Protein AF-A0A1B6KKN8-F1 (afdb_monomer)

Structure (mmCIF, N/CA/C/O backbone):
data_AF-A0A1B6KKN8-F1
#
_entry.id   AF-A0A1B6KKN8-F1
#
loop_
_atom_site.group_PDB
_atom_site.id
_atom_site.type_symbol
_atom_site.label_atom_id
_atom_site.label_alt_id
_atom_site.label_comp_id
_atom_site.label_asym_id
_atom_site.label_entity_id
_atom_site.label_seq_id
_atom_site.pdbx_PDB_ins_code
_atom_site.Cartn_x
_atom_site.Cartn_y
_atom_site.Cartn_z
_atom_site.occupancy
_atom_site.B_iso_or_equiv
_atom_site.auth_seq_id
_atom_site.auth_comp_id
_atom_site.auth_asym_id
_atom_site.auth_atom_id
_atom_site.pdbx_PDB_model_num
ATOM 1 N N . GLN A 1 1 ? 3.436 23.379 -8.479 1.00 41.22 1 GLN A N 1
ATOM 2 C CA . GLN A 1 1 ? 4.902 23.392 -8.719 1.00 41.22 1 GLN A CA 1
ATOM 3 C C . GLN A 1 1 ? 5.748 23.456 -7.435 1.00 41.22 1 GLN A C 1
ATOM 5 O O . GLN A 1 1 ? 6.124 22.382 -6.988 1.00 41.22 1 GLN A O 1
ATOM 10 N N . ASP A 1 2 ? 6.003 24.593 -6.765 1.00 41.41 2 ASP A N 1
ATOM 11 C CA . ASP A 1 2 ? 6.961 24.628 -5.620 1.00 41.41 2 ASP A CA 1
ATOM 12 C C . ASP A 1 2 ? 6.581 23.750 -4.411 1.00 41.41 2 ASP A C 1
ATOM 14 O O . ASP A 1 2 ? 7.446 23.183 -3.750 1.00 41.41 2 ASP A O 1
ATOM 18 N N . ARG A 1 3 ? 5.284 23.566 -4.127 1.00 47.56 3 ARG A N 1
ATOM 19 C CA . ARG A 1 3 ? 4.814 22.688 -3.034 1.00 47.56 3 ARG A CA 1
ATOM 20 C C . ARG A 1 3 ? 5.063 21.205 -3.303 1.00 47.56 3 ARG A C 1
ATOM 22 O O . ARG A 1 3 ? 5.379 20.480 -2.369 1.00 47.56 3 ARG A O 1
ATOM 29 N N . VAL A 1 4 ? 4.927 20.769 -4.555 1.00 46.81 4 VAL A N 1
ATOM 30 C CA . VAL A 1 4 ? 5.141 19.374 -4.967 1.00 46.81 4 VAL A CA 1
ATOM 31 C C . VAL A 1 4 ? 6.619 19.087 -5.110 1.00 46.81 4 VAL A C 1
ATOM 33 O O . VAL A 1 4 ? 7.066 18.066 -4.619 1.00 46.81 4 VAL A O 1
ATOM 36 N N . VAL A 1 5 ? 7.400 20.015 -5.666 1.00 49.50 5 VAL A N 1
ATOM 37 C CA . VAL A 1 5 ? 8.864 19.907 -5.685 1.00 49.50 5 VAL A CA 1
ATOM 38 C C . VAL A 1 5 ? 9.414 19.872 -4.259 1.00 49.50 5 VAL A C 1
ATOM 40 O O . VAL A 1 5 ? 10.280 19.057 -3.972 1.00 49.50 5 VAL A O 1
ATOM 43 N N . ASN A 1 6 ? 8.868 20.665 -3.331 1.00 52.09 6 ASN A N 1
ATOM 44 C CA . ASN A 1 6 ? 9.248 20.587 -1.920 1.00 52.09 6 ASN A CA 1
ATOM 45 C C . ASN A 1 6 ? 8.758 19.303 -1.243 1.00 52.09 6 ASN A C 1
ATOM 47 O O . ASN A 1 6 ? 9.504 18.743 -0.447 1.00 52.09 6 ASN A O 1
ATOM 51 N N . TRP A 1 7 ? 7.554 18.806 -1.544 1.00 62.09 7 TRP A N 1
ATOM 52 C CA . TRP A 1 7 ? 7.053 17.536 -1.004 1.00 62.09 7 TRP A CA 1
ATOM 53 C C . TRP A 1 7 ? 7.868 16.352 -1.529 1.00 62.09 7 TRP A C 1
ATOM 55 O O . TRP A 1 7 ? 8.440 15.619 -0.731 1.00 62.09 7 TRP A O 1
ATOM 65 N N . LEU A 1 8 ? 8.030 16.241 -2.849 1.00 53.41 8 LEU A N 1
ATOM 66 C CA . LEU A 1 8 ? 8.891 15.271 -3.518 1.00 53.41 8 LEU A CA 1
ATOM 67 C C . LEU A 1 8 ? 10.316 15.370 -2.973 1.00 53.41 8 LEU A C 1
ATOM 69 O O . LEU A 1 8 ? 10.789 14.405 -2.410 1.00 53.41 8 LEU A O 1
ATOM 73 N N . ASN A 1 9 ? 10.979 16.526 -2.973 1.00 52.84 9 ASN A N 1
ATOM 74 C CA . ASN A 1 9 ? 12.357 16.616 -2.467 1.00 52.84 9 ASN A CA 1
ATOM 75 C C . ASN A 1 9 ? 12.498 16.342 -0.958 1.00 52.84 9 ASN A C 1
ATOM 77 O O . ASN A 1 9 ? 13.560 15.900 -0.529 1.00 52.84 9 ASN A O 1
ATOM 81 N N . SER A 1 10 ? 11.461 16.572 -0.144 1.00 53.53 10 SER A N 1
ATOM 82 C CA . SER A 1 10 ? 11.498 16.242 1.292 1.00 53.53 10 SER A CA 1
ATOM 83 C C . SER A 1 10 ? 11.090 14.799 1.611 1.00 53.53 10 SER A C 1
ATOM 85 O O . SER A 1 10 ? 11.416 14.313 2.692 1.00 53.53 10 SER A O 1
ATOM 87 N N . HIS A 1 11 ? 10.400 14.104 0.699 1.00 49.62 11 HIS A N 1
ATOM 88 C CA . HIS A 1 11 ? 9.815 12.778 0.951 1.00 49.62 11 HIS A CA 1
ATOM 89 C C . HIS A 1 11 ? 10.371 11.678 0.028 1.00 49.62 11 HIS A C 1
ATOM 91 O O . HIS A 1 11 ? 10.413 10.514 0.416 1.00 49.62 11 HIS A O 1
ATOM 97 N N . ILE A 1 12 ? 10.826 12.043 -1.165 1.00 56.59 12 ILE A N 1
ATOM 98 C CA . ILE A 1 12 ? 11.245 11.197 -2.283 1.00 56.59 12 ILE A CA 1
ATOM 99 C C . ILE A 1 12 ? 12.425 11.915 -2.966 1.00 56.59 12 ILE A C 1
ATOM 101 O O . ILE A 1 12 ? 12.232 12.676 -3.907 1.00 56.59 12 ILE A O 1
ATOM 105 N N . ASN A 1 13 ? 13.651 11.762 -2.454 1.00 55.69 13 ASN A N 1
ATOM 106 C CA . ASN A 1 13 ? 14.824 12.553 -2.870 1.00 55.69 13 ASN A CA 1
ATOM 107 C C . ASN A 1 13 ? 15.265 12.256 -4.330 1.00 55.69 13 ASN A C 1
ATOM 109 O O . ASN A 1 13 ? 16.251 11.570 -4.596 1.00 55.69 13 ASN A O 1
ATOM 113 N N . LEU A 1 14 ? 14.482 12.750 -5.288 1.00 50.53 14 LEU A N 1
ATOM 114 C CA . LEU A 1 14 ? 14.474 12.396 -6.706 1.00 50.53 14 LEU A CA 1
ATOM 115 C C . LEU A 1 14 ? 15.739 12.834 -7.433 1.00 50.53 14 LEU A C 1
ATOM 117 O O . LEU A 1 14 ? 16.273 12.097 -8.260 1.00 50.53 14 LEU A O 1
ATOM 121 N N . SER A 1 15 ? 16.238 14.022 -7.094 1.00 51.78 15 SER A N 1
ATOM 122 C CA . SER A 1 15 ? 17.453 14.580 -7.685 1.00 51.78 15 SER A CA 1
ATOM 123 C C . SER A 1 15 ? 18.671 13.698 -7.404 1.00 51.78 15 SER A C 1
ATOM 125 O O . SER A 1 15 ? 19.473 13.452 -8.301 1.00 51.78 15 SER A O 1
ATOM 127 N N . GLU A 1 16 ? 18.783 13.146 -6.197 1.00 55.28 16 GLU A N 1
ATOM 128 C CA . GLU A 1 16 ? 19.882 12.263 -5.810 1.00 55.28 16 GLU A CA 1
ATOM 129 C C . GLU A 1 16 ? 19.779 10.886 -6.488 1.00 55.28 16 GLU A C 1
ATOM 131 O O . GLU A 1 16 ? 20.797 10.310 -6.871 1.00 55.28 16 GLU A O 1
ATOM 136 N N . ILE A 1 17 ? 18.555 10.384 -6.690 1.00 53.56 17 ILE A N 1
ATOM 137 C CA . ILE A 1 17 ? 18.276 9.086 -7.323 1.00 53.56 17 ILE A CA 1
ATOM 138 C C . ILE A 1 17 ? 18.523 9.146 -8.828 1.00 53.56 17 ILE A C 1
ATOM 140 O O . ILE A 1 17 ? 19.283 8.330 -9.335 1.00 53.56 17 ILE A O 1
ATOM 144 N N . PHE A 1 18 ? 17.988 10.142 -9.539 1.00 52.41 18 PHE A N 1
ATOM 145 C CA . PHE A 1 18 ? 18.314 10.336 -10.955 1.00 52.41 18 PHE A CA 1
ATOM 146 C C . PHE A 1 18 ? 19.812 10.545 -11.146 1.00 52.41 18 PHE A C 1
ATOM 148 O O . PHE A 1 18 ? 20.415 9.947 -12.029 1.00 52.41 18 PHE A O 1
ATOM 155 N N . THR A 1 19 ? 20.449 11.314 -10.263 1.00 54.41 19 THR A N 1
ATOM 156 C CA . THR A 1 19 ? 21.901 11.486 -10.304 1.00 54.41 19 THR A CA 1
ATOM 157 C C . THR A 1 19 ? 22.638 10.160 -10.088 1.00 54.41 19 THR A C 1
ATOM 159 O O . THR A 1 19 ? 23.659 9.952 -10.727 1.00 54.41 19 THR A O 1
ATOM 162 N N . LYS A 1 20 ? 22.143 9.236 -9.255 1.00 53.06 20 LYS A N 1
ATOM 163 C CA . LYS A 1 20 ? 22.727 7.893 -9.064 1.00 53.06 20 LYS A CA 1
ATOM 164 C C . LYS A 1 20 ? 22.430 6.932 -10.221 1.00 53.06 20 LYS A C 1
ATOM 166 O O . LYS A 1 20 ? 23.333 6.207 -10.618 1.00 53.06 20 LYS A O 1
ATOM 171 N N . ILE A 1 21 ? 21.234 6.975 -10.806 1.00 51.50 21 ILE A N 1
ATOM 172 C CA . ILE A 1 21 ? 20.852 6.198 -11.997 1.00 51.50 21 ILE A CA 1
ATOM 173 C C . ILE A 1 21 ? 21.696 6.630 -13.206 1.00 51.50 21 ILE A C 1
ATOM 175 O O . ILE A 1 21 ? 22.233 5.784 -13.912 1.00 51.50 21 ILE A O 1
ATOM 179 N N . PHE A 1 22 ? 21.885 7.939 -13.403 1.00 49.06 22 PHE A N 1
ATOM 180 C CA . PHE A 1 22 ? 22.659 8.479 -14.524 1.00 49.06 22 PHE A CA 1
ATOM 181 C C . PHE A 1 22 ? 24.180 8.510 -14.277 1.00 49.06 22 PHE A C 1
ATOM 183 O O . PHE A 1 22 ? 24.936 8.394 -15.236 1.00 49.06 22 PHE A O 1
ATOM 190 N N . LYS A 1 23 ? 24.668 8.635 -13.028 1.00 47.81 23 LYS A N 1
ATOM 191 C CA . LYS A 1 23 ? 26.118 8.569 -12.707 1.00 47.81 23 LYS A CA 1
ATOM 192 C C . LYS A 1 23 ? 26.626 7.166 -12.374 1.00 47.81 23 LYS A C 1
ATOM 194 O O . LYS A 1 23 ? 27.837 6.960 -12.362 1.00 47.81 23 LYS A O 1
ATOM 199 N N . GLY A 1 24 ? 25.741 6.200 -12.133 1.00 42.28 24 GLY A N 1
ATOM 200 C CA . GLY A 1 24 ? 26.093 4.792 -11.917 1.00 42.28 24 GLY A CA 1
ATOM 201 C C . GLY A 1 24 ? 26.772 4.122 -13.119 1.00 42.28 24 GLY A C 1
ATOM 202 O O . GLY A 1 24 ? 27.255 3.004 -12.986 1.00 42.28 24 GLY A O 1
ATOM 203 N N . GLY A 1 25 ? 26.860 4.808 -14.264 1.00 39.62 25 GLY A N 1
ATOM 204 C CA . GLY A 1 25 ? 27.628 4.373 -15.431 1.00 39.62 25 GLY A CA 1
ATOM 205 C C . GLY A 1 25 ? 29.146 4.602 -15.361 1.00 39.62 25 GLY A C 1
ATOM 206 O O . GLY A 1 25 ? 29.849 4.040 -16.194 1.00 39.62 25 GLY A O 1
ATOM 207 N N . ASP A 1 26 ? 29.675 5.371 -14.393 1.00 39.44 26 ASP A N 1
ATOM 208 C CA . ASP A 1 26 ? 31.070 5.867 -14.455 1.00 39.44 26 ASP A CA 1
ATOM 209 C C . ASP A 1 26 ? 32.011 5.457 -13.305 1.00 39.44 26 ASP A C 1
ATOM 211 O O . ASP A 1 26 ? 33.147 5.930 -13.231 1.00 39.44 26 ASP A O 1
ATOM 215 N N . THR A 1 27 ? 31.633 4.520 -12.434 1.00 37.62 27 THR A N 1
ATOM 216 C CA . THR A 1 27 ? 32.604 3.893 -11.515 1.00 37.62 27 THR A CA 1
ATOM 217 C C . THR A 1 27 ? 33.038 2.528 -12.026 1.00 37.62 27 THR A C 1
ATOM 219 O O . THR A 1 27 ? 32.521 1.492 -11.622 1.00 37.62 27 THR A O 1
ATOM 222 N N . LYS A 1 28 ? 34.059 2.537 -12.892 1.00 47.84 28 LYS A N 1
ATOM 223 C CA . LYS A 1 28 ? 34.936 1.381 -13.107 1.00 47.84 28 LYS A CA 1
ATOM 224 C C . LYS A 1 28 ? 35.613 1.013 -11.785 1.00 47.84 28 LYS A C 1
ATOM 226 O O . LYS A 1 28 ? 36.613 1.620 -11.408 1.00 47.84 28 LYS A O 1
ATOM 231 N N . THR A 1 29 ? 35.130 -0.034 -11.135 1.00 34.03 29 THR A N 1
ATOM 232 C CA . THR A 1 29 ? 35.955 -0.875 -10.266 1.00 34.03 29 THR A CA 1
ATOM 233 C C . THR A 1 29 ? 35.950 -2.278 -10.841 1.00 34.03 29 THR A C 1
ATOM 235 O O . THR A 1 29 ? 34.931 -2.957 -10.829 1.00 34.03 29 THR A O 1
ATOM 238 N N . ASN A 1 30 ? 37.104 -2.666 -11.388 1.00 38.28 30 ASN A N 1
ATOM 239 C CA . ASN A 1 30 ? 37.412 -4.022 -11.817 1.00 38.28 30 ASN A CA 1
ATOM 240 C C . ASN A 1 30 ? 37.081 -5.009 -10.692 1.00 38.28 30 ASN A C 1
ATOM 242 O O . ASN A 1 30 ? 37.708 -4.988 -9.634 1.00 38.28 30 ASN A O 1
ATOM 246 N N . GLY A 1 31 ? 36.114 -5.869 -10.960 1.00 30.61 31 GLY A N 1
ATOM 247 C CA . GLY A 1 31 ? 35.699 -6.968 -10.113 1.00 30.61 31 GLY A CA 1
ATOM 248 C C . GLY A 1 31 ? 34.617 -7.698 -10.877 1.00 30.61 31 GLY A C 1
ATOM 249 O O . GLY A 1 31 ? 33.507 -7.196 -10.983 1.00 30.61 31 GLY A O 1
ATOM 250 N N . ASP A 1 32 ? 35.010 -8.808 -11.485 1.00 37.22 32 ASP A N 1
ATOM 251 C CA . ASP A 1 32 ? 34.189 -9.740 -12.247 1.00 37.22 32 ASP A CA 1
ATOM 252 C C . ASP A 1 32 ? 32.908 -10.075 -11.458 1.00 37.22 32 ASP A C 1
ATOM 254 O O . ASP A 1 32 ? 32.915 -10.884 -10.532 1.00 37.22 32 ASP A O 1
ATOM 258 N N . GLN A 1 33 ? 31.826 -9.360 -11.752 1.00 36.75 33 GLN A N 1
ATOM 259 C CA . GLN A 1 33 ? 30.476 -9.712 -11.348 1.00 36.75 33 GLN A CA 1
ATOM 260 C C . GLN A 1 33 ? 29.726 -9.877 -12.653 1.00 36.75 33 GLN A C 1
ATOM 262 O O . GLN A 1 33 ? 29.312 -8.905 -13.284 1.00 36.75 33 GLN A O 1
ATOM 267 N N . THR A 1 34 ? 29.632 -11.128 -13.086 1.00 36.16 34 THR A N 1
ATOM 268 C CA . THR A 1 34 ? 28.605 -11.582 -14.011 1.00 36.16 34 THR A CA 1
ATOM 269 C C . THR A 1 34 ? 27.275 -11.079 -13.470 1.00 36.16 34 THR A C 1
ATOM 271 O O . THR A 1 34 ? 26.741 -11.638 -12.514 1.00 36.16 34 THR A O 1
ATOM 274 N N . ALA A 1 35 ? 26.801 -9.957 -14.012 1.00 43.50 35 ALA A N 1
ATOM 275 C CA . ALA A 1 35 ? 25.445 -9.508 -13.800 1.00 43.50 35 ALA A CA 1
ATOM 276 C C . ALA A 1 35 ? 24.565 -10.660 -14.271 1.00 43.50 35 ALA A C 1
ATOM 278 O O . ALA A 1 35 ? 24.587 -10.990 -15.459 1.00 43.50 35 ALA A O 1
ATOM 279 N N . ASP A 1 36 ? 23.880 -11.306 -13.328 1.00 40.69 36 ASP A N 1
ATOM 280 C CA . ASP A 1 36 ? 22.820 -12.263 -13.612 1.00 40.69 36 ASP A CA 1
ATOM 281 C C . ASP A 1 36 ? 21.798 -11.515 -14.460 1.00 40.69 36 ASP A C 1
ATOM 283 O O . ASP A 1 36 ? 20.968 -10.739 -13.983 1.00 40.69 36 ASP A O 1
ATOM 287 N N . THR A 1 37 ? 21.975 -11.634 -15.768 1.00 46.12 37 THR A N 1
ATOM 288 C CA . THR A 1 37 ? 21.099 -11.019 -16.739 1.00 46.12 37 THR A CA 1
ATOM 289 C C . THR A 1 37 ? 19.910 -11.952 -16.718 1.00 46.12 37 THR A C 1
ATOM 291 O O . THR A 1 37 ? 20.038 -13.089 -17.168 1.00 46.12 37 THR A O 1
ATOM 294 N N . LYS A 1 38 ? 18.798 -11.536 -16.094 1.00 52.69 38 LYS A N 1
ATOM 295 C CA . LYS A 1 38 ? 17.545 -12.290 -16.187 1.00 52.69 38 LYS A CA 1
ATOM 296 C C . LYS A 1 38 ? 17.348 -12.580 -17.681 1.00 52.69 38 LYS A C 1
ATOM 298 O O . LYS A 1 38 ? 17.306 -11.642 -18.478 1.00 52.69 38 LYS A O 1
ATOM 303 N N . ASP A 1 39 ? 17.330 -13.861 -18.051 1.00 51.91 39 ASP A N 1
ATOM 304 C CA . ASP A 1 39 ? 17.219 -14.333 -19.437 1.00 51.91 39 ASP A CA 1
ATOM 305 C C . ASP A 1 39 ? 15.763 -14.117 -19.887 1.00 51.91 39 ASP A C 1
ATOM 307 O O . ASP A 1 39 ? 14.929 -15.018 -19.919 1.00 51.91 39 ASP A O 1
ATOM 311 N N . VAL A 1 40 ? 15.415 -12.843 -20.051 1.00 63.03 40 VAL A N 1
ATOM 312 C CA . VAL A 1 40 ? 14.067 -12.332 -20.281 1.00 63.03 40 VAL A CA 1
ATOM 313 C C . VAL A 1 40 ? 13.941 -12.012 -21.760 1.00 63.03 40 VAL A C 1
ATOM 315 O O . VAL A 1 40 ? 14.771 -11.293 -22.322 1.00 63.03 40 VAL A O 1
ATOM 318 N N . GLU A 1 41 ? 12.882 -12.517 -22.392 1.00 70.25 41 GLU A N 1
ATOM 319 C CA . GLU A 1 41 ? 12.530 -12.157 -23.764 1.00 70.25 41 GLU A CA 1
ATOM 320 C C . GLU A 1 41 ? 12.299 -10.640 -23.850 1.00 70.25 41 GLU A C 1
ATOM 322 O O . GLU A 1 41 ? 11.319 -10.114 -23.319 1.00 70.25 41 GLU A O 1
ATOM 327 N N . HIS A 1 42 ? 13.235 -9.927 -24.486 1.00 82.50 42 HIS A N 1
ATOM 328 C CA . HIS A 1 42 ? 13.183 -8.473 -24.592 1.00 82.50 42 HIS A CA 1
ATOM 329 C C . HIS A 1 42 ? 11.999 -8.034 -25.457 1.00 82.50 42 HIS A C 1
ATOM 331 O O . HIS A 1 42 ? 11.975 -8.272 -26.667 1.00 82.50 42 HIS A O 1
ATOM 337 N N . LYS A 1 43 ? 11.045 -7.324 -24.853 1.00 86.31 43 LYS A N 1
ATOM 338 C CA . LYS A 1 43 ? 9.882 -6.769 -25.551 1.00 86.31 43 LYS A CA 1
ATOM 339 C C . LYS A 1 43 ? 10.072 -5.272 -25.804 1.00 86.31 43 LYS A C 1
ATOM 341 O O . LYS A 1 43 ? 9.801 -4.445 -24.934 1.00 86.31 43 LYS A O 1
ATOM 346 N N . GLU A 1 44 ? 10.468 -4.905 -27.026 1.00 78.75 44 GLU A N 1
ATOM 347 C CA . GLU A 1 44 ? 10.658 -3.492 -27.415 1.00 78.75 44 GLU A CA 1
ATOM 348 C C . GLU A 1 44 ? 9.374 -2.655 -27.298 1.00 78.75 44 GLU A C 1
ATOM 350 O O . GLU A 1 44 ? 9.446 -1.448 -27.086 1.00 78.75 44 GLU A O 1
ATOM 355 N N . SER A 1 45 ? 8.200 -3.288 -27.411 1.00 85.81 45 SER A N 1
ATOM 356 C CA . SER A 1 45 ? 6.908 -2.604 -27.308 1.00 85.81 45 SER A CA 1
ATOM 357 C C . SER A 1 45 ? 6.488 -2.281 -25.870 1.00 85.81 45 SER A C 1
ATOM 359 O O . SER A 1 45 ? 5.514 -1.554 -25.692 1.00 85.81 45 SER A O 1
ATOM 361 N N . ALA A 1 46 ? 7.145 -2.863 -24.859 1.00 88.31 46 ALA A N 1
ATOM 362 C CA . ALA A 1 46 ? 6.918 -2.491 -23.466 1.00 88.31 46 ALA A CA 1
ATOM 363 C C . ALA A 1 46 ? 7.562 -1.127 -23.186 1.00 88.31 46 ALA A C 1
ATOM 365 O O . ALA A 1 46 ? 8.588 -0.780 -23.780 1.00 88.31 46 ALA A O 1
ATOM 366 N N . MET A 1 47 ? 6.954 -0.364 -22.279 1.00 91.56 47 MET A N 1
ATOM 367 C CA . MET A 1 47 ? 7.437 0.957 -21.883 1.00 91.56 47 MET A CA 1
ATOM 368 C C . MET A 1 47 ? 8.895 0.888 -21.416 1.00 91.56 47 MET A C 1
ATOM 370 O O . MET A 1 47 ? 9.304 -0.063 -20.750 1.00 91.56 47 MET A O 1
ATOM 374 N N . SER A 1 48 ? 9.700 1.887 -21.780 1.00 90.88 48 SER A N 1
ATOM 375 C CA . SER A 1 48 ? 11.082 1.930 -21.310 1.00 90.88 48 SER A CA 1
ATOM 376 C C . SER A 1 48 ? 11.122 2.264 -19.807 1.00 90.88 48 SER A C 1
ATOM 378 O O . SER A 1 48 ? 10.275 3.028 -19.331 1.00 90.88 48 SER A O 1
ATOM 380 N N . PRO A 1 49 ? 12.096 1.752 -19.030 1.00 90.62 49 PRO A N 1
ATOM 381 C CA . PRO A 1 49 ? 12.192 2.079 -17.605 1.00 90.62 49 PRO A CA 1
ATOM 382 C C . PRO A 1 49 ? 12.246 3.593 -17.295 1.00 90.62 49 PRO A C 1
ATOM 384 O O . PRO A 1 49 ? 11.597 4.018 -16.335 1.00 90.62 49 PRO A O 1
ATOM 387 N N . PRO A 1 50 ? 12.958 4.439 -18.074 1.00 90.19 50 PRO A N 1
ATOM 388 C CA . PRO A 1 50 ? 12.900 5.890 -17.899 1.00 90.19 50 PRO A CA 1
ATOM 389 C C . PRO A 1 50 ? 11.507 6.483 -18.134 1.00 90.19 50 PRO A C 1
ATOM 391 O O . PRO A 1 50 ? 11.064 7.293 -17.320 1.00 90.19 50 PRO A O 1
ATOM 394 N N . ASP A 1 51 ? 10.812 6.067 -19.198 1.00 92.06 51 ASP A N 1
ATOM 395 C CA . ASP A 1 51 ? 9.466 6.565 -19.508 1.00 92.06 51 ASP A CA 1
ATOM 396 C C . ASP A 1 51 ? 8.474 6.180 -18.406 1.00 92.06 51 ASP A C 1
ATOM 398 O O . ASP A 1 51 ? 7.676 7.011 -17.980 1.00 92.06 51 ASP A O 1
ATOM 402 N N . LEU A 1 52 ? 8.594 4.964 -17.861 1.00 93.69 52 LEU A N 1
ATOM 403 C CA . LEU A 1 52 ? 7.773 4.509 -16.740 1.00 93.69 52 LEU A CA 1
ATOM 404 C C . LEU A 1 52 ? 7.971 5.375 -15.491 1.00 93.69 52 LEU A C 1
ATOM 406 O O . LEU A 1 52 ? 7.002 5.731 -14.821 1.00 93.69 52 LEU A O 1
ATOM 410 N N . LEU A 1 53 ? 9.216 5.731 -15.162 1.00 91.50 53 LEU A N 1
ATOM 411 C CA . LEU A 1 53 ? 9.510 6.599 -14.018 1.00 91.50 53 LEU A CA 1
ATOM 412 C C . LEU A 1 53 ? 8.995 8.029 -14.224 1.00 91.50 53 LEU A C 1
ATOM 414 O O . LEU A 1 53 ? 8.569 8.660 -13.253 1.00 91.50 53 LEU A O 1
ATOM 418 N N . ILE A 1 54 ? 9.033 8.535 -15.459 1.00 90.88 54 ILE A N 1
ATOM 419 C CA . ILE A 1 54 ? 8.461 9.838 -15.818 1.00 90.88 54 ILE A CA 1
ATOM 420 C C . ILE A 1 54 ? 6.940 9.792 -15.662 1.00 90.88 54 ILE A C 1
ATOM 422 O O . ILE A 1 54 ? 6.384 10.619 -14.940 1.00 90.88 54 ILE A O 1
ATOM 426 N N . GLU A 1 55 ? 6.271 8.792 -16.242 1.00 92.88 55 GLU A N 1
ATOM 427 C CA . GLU A 1 55 ? 4.817 8.659 -16.132 1.00 92.88 55 GLU A CA 1
ATOM 428 C C . GLU A 1 55 ? 4.382 8.511 -14.668 1.00 92.88 55 GLU A C 1
ATOM 430 O O . GLU A 1 55 ? 3.460 9.188 -14.219 1.00 92.88 55 GLU A O 1
ATOM 435 N N . LEU A 1 56 ? 5.091 7.710 -13.871 1.00 91.38 56 LEU A N 1
ATOM 436 C CA . LEU A 1 56 ? 4.824 7.552 -12.440 1.00 91.38 56 LEU A CA 1
ATOM 437 C C . LEU A 1 56 ? 4.895 8.884 -11.677 1.00 91.38 56 LEU A C 1
ATOM 439 O O . LEU A 1 56 ? 4.057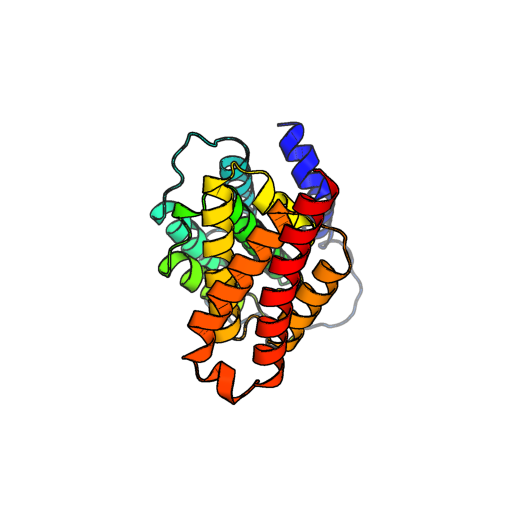 9.155 -10.814 1.00 91.38 56 LEU A O 1
ATOM 443 N N . GLN A 1 57 ? 5.861 9.745 -12.007 1.00 88.06 57 GLN A N 1
ATOM 444 C CA . GLN A 1 57 ? 5.955 11.086 -11.425 1.00 88.06 57 GLN A CA 1
ATOM 445 C C . GLN A 1 57 ? 4.789 11.973 -11.843 1.00 88.06 57 GLN A C 1
ATOM 447 O O . GLN A 1 57 ? 4.232 12.681 -11.002 1.00 88.06 57 GLN A O 1
ATOM 452 N N . GLU A 1 58 ? 4.387 11.923 -13.110 1.00 89.56 58 GLU A N 1
ATOM 453 C CA . GLU A 1 58 ? 3.231 12.671 -13.598 1.00 89.56 58 GLU A CA 1
ATOM 454 C C . GLU A 1 58 ? 1.946 12.222 -12.897 1.00 89.56 58 GLU A C 1
ATOM 456 O O . GLU A 1 58 ? 1.182 13.067 -12.429 1.00 89.56 58 GLU A O 1
ATOM 461 N N . LYS A 1 59 ? 1.736 10.910 -12.728 1.00 89.06 59 LYS A N 1
ATOM 462 C CA . LYS A 1 59 ? 0.583 10.355 -11.998 1.00 89.06 59 LYS A CA 1
ATOM 463 C C . LYS A 1 59 ? 0.589 10.762 -10.523 1.00 89.06 59 LYS A C 1
ATOM 465 O O . LYS A 1 59 ? -0.456 11.148 -9.999 1.00 89.06 59 LYS A O 1
ATOM 470 N N . LEU A 1 60 ? 1.748 10.736 -9.857 1.00 88.69 60 LEU A N 1
ATOM 471 C CA . LEU A 1 60 ? 1.905 11.238 -8.485 1.00 88.69 60 LEU A CA 1
ATOM 472 C C . LEU A 1 60 ? 1.525 12.722 -8.386 1.00 88.69 60 LEU A C 1
ATOM 474 O O . LEU A 1 60 ? 0.747 13.103 -7.509 1.00 88.69 60 LEU A O 1
ATOM 478 N N . CYS A 1 61 ? 2.021 13.554 -9.306 1.00 84.94 61 CYS A N 1
ATOM 479 C CA . CYS A 1 61 ? 1.675 14.975 -9.360 1.00 84.94 61 CYS A CA 1
ATOM 480 C C . CYS A 1 61 ? 0.174 15.177 -9.594 1.00 84.94 61 CYS A C 1
ATOM 482 O O . CYS A 1 61 ? -0.442 15.983 -8.901 1.00 84.94 61 CYS A O 1
ATOM 484 N N . GLN A 1 62 ? -0.432 14.412 -10.507 1.00 85.56 62 GLN A N 1
ATOM 485 C CA . GLN A 1 62 ? -1.867 14.478 -10.799 1.00 85.56 62 GLN A CA 1
ATOM 486 C C . GLN A 1 62 ? -2.718 14.173 -9.561 1.00 85.56 62 GLN A C 1
ATOM 488 O O . GLN A 1 62 ? -3.644 14.930 -9.277 1.00 85.56 62 GLN A O 1
ATOM 493 N N . CYS A 1 63 ? -2.371 13.140 -8.785 1.00 84.94 63 CYS A N 1
ATOM 494 C CA . CYS A 1 63 ? -3.089 12.795 -7.552 1.00 84.94 63 CYS A CA 1
ATOM 495 C C . CYS A 1 63 ? -3.019 13.908 -6.493 1.00 84.94 63 CYS A C 1
ATOM 497 O O . CYS A 1 63 ? -3.978 14.127 -5.753 1.00 84.94 63 CYS A O 1
ATOM 499 N N . ILE A 1 64 ? -1.875 14.594 -6.390 1.00 82.25 64 ILE A N 1
ATOM 500 C CA . ILE A 1 64 ? -1.622 15.597 -5.346 1.00 82.25 64 ILE A CA 1
ATOM 501 C C . ILE A 1 64 ? -2.179 16.977 -5.733 1.00 82.25 64 ILE A C 1
ATOM 503 O O . ILE A 1 64 ? -2.769 17.657 -4.888 1.00 82.25 64 ILE A O 1
ATOM 507 N N . GLU A 1 65 ? -1.966 17.419 -6.978 1.00 78.25 65 GLU A N 1
ATOM 508 C CA . GLU A 1 65 ? -2.316 18.772 -7.439 1.00 78.25 65 GLU A CA 1
ATOM 509 C C . GLU A 1 65 ? -3.771 18.884 -7.915 1.00 78.25 65 GLU A C 1
ATOM 511 O O . GLU A 1 65 ? -4.411 19.903 -7.656 1.00 78.25 65 GLU A O 1
ATOM 516 N N . ASN A 1 66 ? -4.321 17.852 -8.562 1.00 65.12 66 ASN A N 1
ATOM 517 C CA . ASN A 1 66 ? -5.588 17.951 -9.290 1.00 65.12 66 ASN A CA 1
ATOM 518 C C . ASN A 1 66 ? -6.717 17.173 -8.606 1.00 65.12 66 ASN A C 1
ATOM 520 O O . ASN A 1 66 ? -7.239 16.210 -9.164 1.00 65.12 66 ASN A O 1
ATOM 524 N N . ARG A 1 67 ? -7.149 17.629 -7.421 1.00 61.12 67 ARG A N 1
ATOM 525 C CA . ARG A 1 67 ? -8.268 17.015 -6.669 1.00 61.12 67 ARG A CA 1
ATOM 526 C C . ARG A 1 67 ? -9.603 16.954 -7.439 1.00 61.12 67 ARG A C 1
ATOM 528 O O . ARG A 1 67 ? -10.488 16.216 -7.020 1.00 61.12 67 ARG A O 1
ATOM 535 N N . ASP A 1 68 ? -9.724 17.692 -8.545 1.00 51.81 68 ASP A N 1
ATOM 536 C CA . ASP A 1 68 ? -10.944 17.807 -9.356 1.00 51.81 68 ASP A CA 1
ATOM 537 C C . ASP A 1 68 ? -10.904 17.010 -10.678 1.00 51.81 68 ASP A C 1
ATOM 539 O O . ASP A 1 68 ? -11.932 16.883 -11.346 1.00 51.81 68 ASP A O 1
ATOM 543 N N . LEU A 1 69 ? -9.750 16.455 -11.081 1.00 62.12 69 LEU A N 1
ATOM 544 C CA . LEU A 1 69 ? -9.677 15.537 -12.225 1.00 62.12 69 LEU A CA 1
ATOM 545 C C . LEU A 1 69 ? -9.917 14.114 -11.726 1.00 62.12 69 LEU A C 1
ATOM 547 O O . LEU A 1 69 ? -9.172 13.601 -10.894 1.00 62.12 69 LEU A O 1
ATOM 551 N N . SER A 1 70 ? -10.966 13.469 -12.239 1.00 68.31 70 SER A N 1
ATOM 552 C CA . SER A 1 70 ? -11.322 12.107 -11.851 1.00 68.31 70 SER A CA 1
ATOM 553 C C . SER A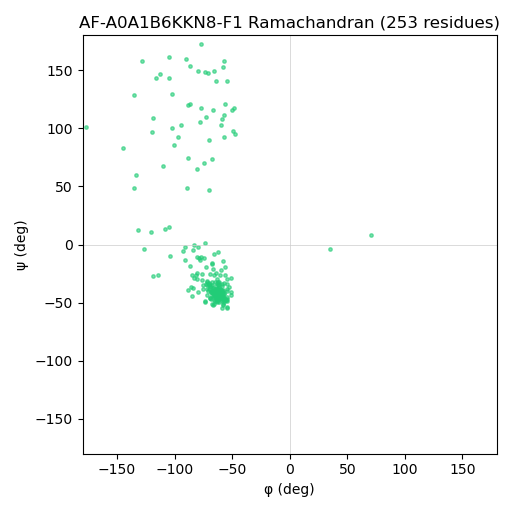 1 70 ? -10.294 11.116 -12.398 1.00 68.31 70 SER A C 1
ATOM 555 O O . SER A 1 70 ? -10.446 10.604 -13.510 1.00 68.31 70 SER A O 1
ATOM 557 N N . ILE A 1 71 ? -9.251 10.840 -11.615 1.00 84.81 71 ILE A N 1
ATOM 558 C CA . ILE A 1 71 ? -8.477 9.610 -11.773 1.00 84.81 71 ILE A CA 1
ATOM 559 C C . ILE A 1 71 ? -9.477 8.468 -11.644 1.00 84.81 71 ILE A C 1
ATOM 561 O O . ILE A 1 71 ? -10.195 8.377 -10.646 1.00 84.81 71 ILE A O 1
ATOM 565 N N . ASN A 1 72 ? -9.569 7.645 -12.681 1.00 90.31 72 ASN A N 1
ATOM 566 C CA . ASN A 1 72 ? -10.447 6.487 -12.677 1.00 90.31 72 ASN A CA 1
ATOM 567 C C . ASN A 1 72 ? -9.643 5.195 -12.504 1.00 90.31 72 ASN A C 1
ATOM 569 O O . ASN A 1 72 ? -8.433 5.150 -12.719 1.00 90.31 72 ASN A O 1
ATOM 573 N N . GLU A 1 73 ? -10.341 4.141 -12.098 1.00 93.44 73 GLU A N 1
ATOM 574 C CA . GLU A 1 73 ? -9.763 2.819 -11.861 1.00 93.44 73 GLU A CA 1
ATOM 575 C C . GLU A 1 73 ? -9.043 2.259 -13.096 1.00 93.44 73 GLU A C 1
ATOM 577 O O . GLU A 1 73 ? -7.936 1.739 -12.980 1.00 93.44 73 GLU A O 1
ATOM 582 N N . GLN A 1 74 ? -9.628 2.420 -14.286 1.00 94.62 74 GLN A N 1
ATOM 583 C CA . GLN A 1 74 ? -9.062 1.898 -15.527 1.00 94.62 74 GLN A CA 1
ATOM 584 C C . GLN A 1 74 ? -7.691 2.518 -15.836 1.00 94.62 74 GLN A C 1
ATOM 586 O O . GLN A 1 74 ? -6.756 1.793 -16.156 1.00 94.62 74 GLN A O 1
ATOM 591 N N . GLN A 1 75 ? -7.538 3.833 -15.667 1.00 93.31 75 GLN A N 1
ATOM 592 C CA . GLN A 1 75 ? -6.260 4.527 -15.860 1.00 93.31 75 GLN A CA 1
ATOM 593 C C . GLN A 1 75 ? -5.178 4.033 -14.895 1.00 93.31 75 GLN A C 1
ATOM 595 O O . GLN A 1 75 ? -4.006 3.961 -15.264 1.00 93.31 75 GLN A O 1
ATOM 600 N N . VAL A 1 76 ? -5.559 3.712 -13.656 1.00 95.31 76 VAL A N 1
ATOM 601 C CA . VAL A 1 76 ? -4.638 3.160 -12.655 1.00 95.31 76 VAL A CA 1
ATOM 602 C C . VAL A 1 76 ? -4.228 1.741 -13.043 1.00 95.31 76 VAL A C 1
ATOM 604 O O . VAL A 1 76 ? -3.040 1.429 -13.033 1.00 95.31 76 VAL A O 1
ATOM 607 N N . LEU A 1 77 ? -5.183 0.898 -13.441 1.00 97.25 77 LEU A N 1
ATOM 608 C CA . LEU A 1 77 ? -4.911 -0.469 -13.888 1.00 97.25 77 LEU A CA 1
ATOM 609 C C . LEU A 1 77 ? -4.025 -0.507 -15.137 1.00 97.25 77 LEU A C 1
ATOM 611 O O . LEU A 1 77 ? -3.069 -1.275 -15.170 1.00 97.25 77 LEU A O 1
ATOM 615 N N . GLU A 1 78 ? -4.302 0.329 -16.139 1.00 96.19 78 GLU A N 1
ATOM 616 C CA . GLU A 1 78 ? -3.490 0.446 -17.358 1.00 96.19 78 GLU A CA 1
ATOM 617 C C . GLU A 1 78 ? -2.038 0.806 -17.029 1.00 96.19 78 GLU A C 1
ATOM 619 O O . GLU A 1 78 ? -1.112 0.160 -17.524 1.00 96.19 78 GLU A O 1
ATOM 624 N N . PHE A 1 79 ? -1.834 1.767 -16.126 1.00 96.00 79 PHE A N 1
ATOM 625 C CA . PHE A 1 79 ? -0.500 2.144 -15.669 1.00 96.00 79 PHE A CA 1
ATOM 626 C C . PHE A 1 79 ? 0.214 0.995 -14.938 1.00 96.00 79 PHE A C 1
ATOM 628 O O . PHE A 1 79 ? 1.353 0.669 -15.270 1.00 96.00 79 PHE A O 1
ATOM 635 N N . ILE A 1 80 ? -0.445 0.338 -13.973 1.00 96.88 80 ILE A N 1
ATOM 636 C CA . ILE A 1 80 ? 0.165 -0.785 -13.238 1.00 96.88 80 ILE A CA 1
ATOM 637 C C . ILE A 1 80 ? 0.474 -1.941 -14.200 1.00 96.88 80 ILE A C 1
ATOM 639 O O . ILE A 1 80 ? 1.521 -2.571 -14.081 1.00 96.88 80 ILE A O 1
ATOM 643 N N . ASN A 1 81 ? -0.387 -2.207 -15.186 1.00 95.88 81 ASN A N 1
ATOM 644 C CA . ASN A 1 81 ? -0.138 -3.220 -16.211 1.00 95.88 81 ASN A CA 1
ATOM 645 C C . ASN A 1 81 ? 1.112 -2.901 -17.034 1.00 95.88 81 ASN A C 1
ATOM 647 O O . ASN A 1 81 ? 1.942 -3.789 -17.211 1.00 95.88 81 ASN A O 1
ATOM 651 N N . SER A 1 82 ? 1.272 -1.648 -17.465 1.00 95.06 82 SER A N 1
ATOM 652 C CA . SER A 1 82 ? 2.483 -1.183 -18.151 1.00 95.06 82 SER A CA 1
ATOM 653 C C . SER A 1 82 ? 3.730 -1.360 -17.278 1.00 95.06 82 SER A C 1
ATOM 655 O O . SER A 1 82 ? 4.763 -1.843 -17.746 1.00 95.06 82 SER A O 1
ATOM 657 N N . ALA A 1 83 ? 3.628 -1.043 -15.982 1.00 95.19 83 ALA A N 1
ATOM 658 C CA . ALA A 1 83 ? 4.715 -1.241 -15.029 1.00 95.19 83 ALA A CA 1
ATOM 659 C C . ALA A 1 83 ? 5.102 -2.722 -14.884 1.00 95.19 83 ALA A C 1
ATOM 661 O O . ALA A 1 83 ? 6.288 -3.039 -14.909 1.00 95.19 83 ALA A O 1
ATOM 662 N N . VAL A 1 84 ? 4.121 -3.628 -14.787 1.00 94.69 84 VAL A N 1
ATOM 663 C CA . VAL A 1 84 ? 4.364 -5.081 -14.731 1.00 94.69 84 VAL A CA 1
ATOM 664 C C . VAL A 1 84 ? 5.056 -5.553 -16.004 1.00 94.69 84 VAL A C 1
ATOM 666 O O . VAL A 1 84 ? 6.105 -6.181 -15.918 1.00 94.69 84 VAL A O 1
ATOM 669 N N . GLU A 1 85 ? 4.537 -5.187 -17.181 1.00 93.75 85 GLU A N 1
ATOM 670 C CA . GLU A 1 85 ? 5.161 -5.560 -18.458 1.00 93.75 85 GLU A CA 1
ATOM 671 C C . GLU A 1 85 ? 6.598 -5.039 -18.574 1.00 93.75 85 GLU A C 1
ATOM 673 O O . GLU A 1 85 ? 7.461 -5.714 -19.131 1.00 93.75 85 GLU A O 1
ATOM 678 N N . THR A 1 86 ? 6.869 -3.852 -18.031 1.00 93.06 86 THR A N 1
ATOM 679 C CA . THR A 1 86 ? 8.215 -3.271 -18.010 1.00 93.06 86 THR A CA 1
ATOM 680 C C . THR A 1 86 ? 9.146 -4.108 -17.137 1.00 93.06 86 THR A C 1
ATOM 682 O O . THR A 1 86 ? 10.237 -4.461 -17.568 1.00 93.06 86 THR A O 1
ATOM 685 N N . VAL A 1 87 ? 8.714 -4.463 -15.925 1.00 91.56 87 VAL A N 1
ATOM 686 C CA . VAL A 1 87 ? 9.513 -5.251 -14.972 1.00 91.56 87 VAL A CA 1
ATOM 687 C C . VAL A 1 87 ? 9.759 -6.678 -15.463 1.00 91.56 87 VAL A C 1
ATOM 689 O O . VAL A 1 87 ? 10.854 -7.205 -15.286 1.00 91.56 87 VAL A O 1
ATOM 692 N N . GLU A 1 88 ? 8.770 -7.291 -16.109 1.00 90.81 88 GLU A N 1
ATOM 693 C CA . GLU A 1 88 ? 8.846 -8.686 -16.550 1.00 90.81 88 GLU A CA 1
ATOM 694 C C . GLU A 1 88 ? 9.527 -8.878 -17.909 1.00 90.81 88 GLU A C 1
ATOM 696 O O . GLU A 1 88 ? 10.055 -9.961 -18.147 1.00 90.81 88 GLU A O 1
ATOM 701 N N . HIS A 1 89 ? 9.509 -7.882 -18.806 1.00 88.94 89 HIS A N 1
ATOM 702 C CA . HIS A 1 89 ? 9.899 -8.077 -20.214 1.00 88.94 89 HIS A CA 1
ATOM 703 C C . HIS A 1 89 ? 10.975 -7.119 -20.748 1.00 88.94 89 HIS A C 1
ATOM 705 O O . HIS A 1 89 ? 11.406 -7.256 -21.898 1.00 88.94 89 HIS A O 1
ATOM 711 N N . ARG A 1 90 ? 11.440 -6.137 -19.966 1.00 88.06 90 ARG A N 1
ATOM 712 C CA . ARG A 1 90 ? 12.529 -5.239 -20.387 1.00 88.06 90 ARG A CA 1
ATOM 713 C C . ARG A 1 90 ? 13.872 -5.753 -19.888 1.00 88.06 90 ARG A C 1
ATOM 715 O O . ARG A 1 90 ? 14.236 -5.551 -18.737 1.00 88.06 90 ARG A O 1
ATOM 722 N N . SER A 1 91 ? 14.650 -6.368 -20.777 1.00 86.31 91 SER A N 1
ATOM 723 C CA . SER A 1 91 ? 16.010 -6.833 -20.446 1.00 86.31 91 SER A CA 1
ATOM 724 C C . SER A 1 91 ? 17.015 -5.700 -20.174 1.00 86.31 91 SER A C 1
ATOM 726 O O . SER A 1 91 ? 18.070 -5.940 -19.595 1.00 86.31 91 SER A O 1
ATOM 728 N N . ASP A 1 92 ? 16.698 -4.462 -20.568 1.00 87.06 92 ASP A N 1
ATOM 729 C CA . ASP A 1 92 ? 17.464 -3.251 -20.251 1.00 87.06 92 ASP A CA 1
ATOM 730 C C . ASP A 1 92 ? 17.122 -2.663 -18.869 1.00 87.06 92 ASP A C 1
ATOM 732 O O . ASP A 1 92 ? 17.709 -1.658 -18.457 1.00 87.06 92 ASP A O 1
ATOM 736 N N . LEU A 1 93 ? 16.193 -3.280 -18.129 1.00 88.25 93 LEU A N 1
ATOM 737 C CA . LEU A 1 93 ? 15.899 -2.905 -16.755 1.00 88.25 93 LEU A CA 1
ATOM 738 C C . LEU A 1 93 ? 17.036 -3.342 -15.826 1.00 88.25 93 LEU A C 1
ATOM 740 O O . LEU A 1 93 ? 17.226 -4.519 -15.532 1.00 88.25 93 LEU A O 1
ATOM 744 N N . ILE A 1 94 ? 17.780 -2.362 -15.319 1.00 86.81 94 ILE A N 1
ATOM 745 C CA . ILE A 1 94 ? 18.832 -2.604 -14.330 1.00 86.81 94 ILE A CA 1
ATOM 746 C C . ILE A 1 94 ? 18.242 -2.766 -12.912 1.00 86.81 94 ILE A C 1
ATOM 748 O O . ILE A 1 94 ? 17.280 -2.065 -12.576 1.00 86.81 94 ILE A O 1
ATOM 752 N N . PRO A 1 95 ? 18.862 -3.563 -12.016 1.00 85.19 95 PRO A N 1
ATOM 753 C CA . PRO A 1 95 ? 18.334 -3.820 -10.666 1.00 85.19 95 PRO A CA 1
ATOM 754 C C . PRO A 1 95 ? 18.056 -2.558 -9.836 1.00 85.19 95 PRO A C 1
ATOM 756 O O . PRO A 1 95 ? 17.108 -2.487 -9.055 1.00 85.19 95 PRO A O 1
ATOM 759 N N . HIS A 1 96 ? 18.867 -1.510 -10.011 1.00 82.94 96 HIS A N 1
ATOM 760 C CA . HIS A 1 96 ? 18.651 -0.244 -9.308 1.00 82.94 96 HIS A CA 1
ATOM 761 C C . HIS A 1 96 ? 17.387 0.496 -9.783 1.00 82.94 96 HIS A C 1
ATOM 763 O O . HIS A 1 96 ? 16.689 1.121 -8.977 1.00 82.94 96 HIS A O 1
ATOM 769 N N . ALA A 1 97 ? 17.079 0.422 -11.080 1.00 86.44 97 ALA A N 1
ATOM 770 C CA . ALA A 1 97 ? 15.860 0.989 -11.643 1.00 86.44 97 ALA A CA 1
ATOM 771 C C . ALA A 1 97 ? 14.633 0.175 -11.205 1.00 86.44 97 ALA A C 1
ATOM 773 O O . ALA A 1 97 ? 13.643 0.773 -10.797 1.00 86.44 97 ALA A O 1
ATOM 774 N N . GLU A 1 98 ? 14.734 -1.157 -11.162 1.00 88.50 98 GLU A N 1
ATOM 775 C CA . GLU A 1 98 ? 13.700 -2.057 -10.623 1.00 88.50 98 GLU A CA 1
ATOM 776 C C . GLU A 1 98 ? 13.358 -1.709 -9.163 1.00 88.50 98 GLU A C 1
ATOM 778 O O . GLU A 1 98 ? 12.200 -1.451 -8.830 1.00 88.50 98 GLU A O 1
ATOM 783 N N . GLN A 1 99 ? 14.371 -1.550 -8.300 1.00 85.69 99 GLN A N 1
ATOM 784 C CA . GLN A 1 99 ? 14.164 -1.116 -6.912 1.00 85.69 99 GLN A CA 1
ATOM 785 C C . GLN A 1 99 ? 13.531 0.284 -6.818 1.00 85.69 99 GLN A C 1
ATOM 787 O O . GLN A 1 99 ? 12.763 0.572 -5.895 1.00 85.69 99 GLN A O 1
ATOM 792 N N . THR A 1 100 ? 13.860 1.176 -7.753 1.00 86.12 100 THR A N 1
ATOM 793 C CA . THR A 1 100 ? 13.274 2.520 -7.807 1.00 86.12 100 THR A CA 1
ATOM 794 C C . THR A 1 100 ? 11.800 2.452 -8.203 1.00 86.12 100 THR A C 1
ATOM 796 O O . THR A 1 100 ? 10.973 3.043 -7.512 1.00 86.12 100 THR A O 1
ATOM 799 N N . ILE A 1 101 ? 11.451 1.677 -9.233 1.00 90.31 101 ILE A N 1
ATOM 800 C CA . ILE A 1 101 ? 10.061 1.420 -9.643 1.00 90.31 101 ILE A CA 1
ATOM 801 C C . ILE A 1 101 ? 9.268 0.837 -8.470 1.00 90.31 101 ILE A C 1
ATOM 803 O O . ILE A 1 101 ? 8.194 1.338 -8.140 1.00 90.31 101 ILE A O 1
ATOM 807 N N . TYR A 1 102 ? 9.823 -0.153 -7.767 1.00 89.88 102 TYR A N 1
ATOM 808 C CA . TYR A 1 102 ? 9.209 -0.717 -6.566 1.00 89.88 102 TYR A CA 1
ATOM 809 C C . TYR A 1 102 ? 8.901 0.360 -5.512 1.00 89.88 102 TYR A C 1
ATOM 811 O O . TYR A 1 102 ? 7.756 0.525 -5.101 1.00 89.88 102 TYR A O 1
ATOM 819 N N . ARG A 1 103 ? 9.891 1.167 -5.113 1.00 87.00 103 ARG A N 1
ATOM 820 C CA . ARG A 1 103 ? 9.685 2.211 -4.090 1.00 87.00 103 ARG A CA 1
ATOM 821 C C . ARG A 1 103 ? 8.653 3.253 -4.512 1.00 87.00 103 ARG A C 1
ATOM 823 O O . ARG A 1 103 ? 7.801 3.629 -3.711 1.00 87.00 103 ARG A O 1
ATOM 830 N N . PHE A 1 104 ? 8.708 3.701 -5.762 1.00 87.88 104 PHE A N 1
ATOM 831 C CA . PHE A 1 104 ? 7.798 4.730 -6.252 1.00 87.88 104 PHE A CA 1
ATOM 832 C C . PHE A 1 104 ? 6.373 4.214 -6.439 1.00 87.88 104 PHE A C 1
ATOM 834 O O . PHE A 1 104 ? 5.428 4.966 -6.230 1.00 87.88 104 PHE A O 1
ATOM 841 N N . THR A 1 105 ? 6.193 2.944 -6.800 1.00 93.12 105 THR A N 1
ATOM 842 C CA . THR A 1 105 ? 4.855 2.342 -6.914 1.00 93.12 105 THR A CA 1
ATOM 843 C C . THR A 1 105 ? 4.222 2.125 -5.539 1.00 93.12 105 THR A C 1
ATOM 845 O O . THR A 1 105 ? 3.013 2.296 -5.393 1.00 93.12 105 THR A O 1
ATOM 848 N N . VAL A 1 106 ? 5.027 1.862 -4.501 1.00 91.94 106 VAL A N 1
ATOM 849 C CA . VAL A 1 106 ? 4.571 1.912 -3.102 1.00 91.94 106 VAL A CA 1
ATOM 850 C C . VAL A 1 106 ? 4.143 3.328 -2.721 1.00 91.94 106 VAL A C 1
ATOM 852 O O . VAL A 1 106 ? 3.031 3.509 -2.229 1.00 91.94 106 VAL A O 1
ATOM 855 N N . ASP A 1 107 ? 4.967 4.344 -2.990 1.00 89.88 107 ASP A N 1
ATOM 856 C CA . ASP A 1 107 ? 4.603 5.744 -2.723 1.00 89.88 107 ASP A CA 1
ATOM 857 C C . ASP A 1 107 ? 3.324 6.155 -3.475 1.00 89.88 107 ASP A C 1
ATOM 859 O O . ASP A 1 107 ? 2.445 6.798 -2.899 1.00 89.88 107 ASP A O 1
ATOM 863 N N . TYR A 1 108 ? 3.178 5.727 -4.730 1.00 93.00 108 TYR A N 1
ATOM 864 C CA . TYR A 1 108 ? 1.982 5.949 -5.538 1.00 93.00 108 TYR A CA 1
ATOM 865 C C . TYR A 1 108 ? 0.744 5.291 -4.937 1.00 93.00 108 TYR A C 1
ATOM 867 O O . TYR A 1 108 ? -0.290 5.945 -4.829 1.00 93.00 108 TYR A O 1
ATOM 875 N N . CYS A 1 109 ? 0.852 4.054 -4.448 1.00 94.62 109 CYS A N 1
ATOM 876 C CA . CYS A 1 109 ? -0.232 3.391 -3.727 1.00 94.62 109 CYS A CA 1
ATOM 877 C C . CYS A 1 109 ? -0.677 4.193 -2.491 1.00 94.62 109 CYS A C 1
ATOM 879 O O . CYS A 1 109 ? -1.871 4.418 -2.297 1.00 94.62 109 CYS A O 1
ATOM 881 N N . ILE A 1 110 ? 0.265 4.689 -1.681 1.00 93.06 110 ILE A N 1
ATOM 882 C CA . ILE A 1 110 ? -0.062 5.509 -0.503 1.00 93.06 110 ILE A CA 1
ATOM 883 C C . ILE A 1 110 ? -0.735 6.830 -0.910 1.00 93.06 110 ILE A C 1
ATOM 885 O O . ILE A 1 110 ? -1.686 7.271 -0.264 1.00 93.06 110 ILE A O 1
ATOM 889 N N . VAL A 1 111 ? -0.270 7.460 -1.989 1.00 91.69 111 VAL A N 1
ATOM 890 C CA . VAL A 1 111 ? -0.863 8.692 -2.529 1.00 91.69 111 VAL A CA 1
ATOM 891 C C . VAL A 1 111 ? -2.283 8.444 -3.049 1.00 91.69 111 VAL A C 1
ATOM 893 O O . VAL A 1 111 ? -3.182 9.232 -2.747 1.00 91.69 111 VAL A O 1
ATOM 896 N N . LEU A 1 112 ? -2.519 7.329 -3.747 1.00 92.88 112 LEU A N 1
ATOM 897 C CA . LEU A 1 112 ? -3.856 6.904 -4.163 1.00 92.88 112 LEU A CA 1
ATOM 898 C C . LEU A 1 112 ? -4.763 6.656 -2.957 1.00 92.88 112 LEU A C 1
ATOM 900 O O . LEU A 1 112 ? -5.889 7.141 -2.946 1.00 92.88 112 LEU A O 1
ATOM 904 N N . LEU A 1 113 ? -4.278 5.989 -1.906 1.00 93.12 113 LEU A N 1
ATOM 905 C CA . LEU A 1 113 ? -5.043 5.817 -0.669 1.00 93.12 113 LEU A CA 1
ATOM 906 C C . LEU A 1 113 ? -5.447 7.164 -0.061 1.00 93.12 113 LEU A C 1
ATOM 908 O O . LEU A 1 113 ? -6.592 7.322 0.351 1.00 93.12 113 LEU A O 1
ATOM 912 N N . ALA A 1 114 ? -4.537 8.137 -0.007 1.00 90.75 114 ALA A N 1
ATOM 913 C CA . ALA A 1 114 ? -4.774 9.420 0.657 1.00 90.75 114 ALA A CA 1
ATOM 914 C C . ALA A 1 114 ? -5.676 10.383 -0.132 1.00 90.75 114 ALA A C 1
ATOM 916 O O . ALA A 1 114 ? -6.437 11.150 0.470 1.00 90.75 114 ALA A O 1
ATOM 917 N N . HIS A 1 115 ? -5.585 10.370 -1.464 1.00 88.62 115 HIS A N 1
ATOM 918 C CA . HIS A 1 115 ? -6.245 11.359 -2.323 1.00 88.62 115 HIS A CA 1
ATOM 919 C C . HIS A 1 115 ? -7.333 10.777 -3.225 1.00 88.62 115 HIS A C 1
ATOM 921 O O . HIS A 1 115 ? -8.276 11.488 -3.566 1.00 88.62 115 HIS A O 1
ATOM 927 N N . CYS A 1 116 ? -7.248 9.494 -3.571 1.00 90.88 116 CYS A N 1
ATOM 928 C CA . CYS A 1 116 ? -8.176 8.819 -4.475 1.00 90.88 116 CYS A CA 1
ATOM 929 C C . CYS A 1 116 ? -8.610 7.433 -3.939 1.00 90.88 116 CYS A C 1
ATOM 931 O O . CYS A 1 116 ? -8.592 6.460 -4.687 1.00 90.88 116 CYS A O 1
ATOM 933 N N . PRO A 1 117 ? -9.041 7.279 -2.670 1.00 92.38 117 PRO A N 1
ATOM 934 C CA . PRO A 1 117 ? -9.344 5.960 -2.102 1.00 92.38 117 PRO A CA 1
ATOM 935 C C . PRO A 1 117 ? -10.446 5.196 -2.854 1.00 92.38 117 PRO A C 1
ATOM 937 O O . PRO A 1 117 ? -10.509 3.973 -2.775 1.00 92.38 117 PRO A O 1
ATOM 940 N N . ALA A 1 118 ? -11.305 5.888 -3.608 1.00 91.38 118 ALA A N 1
ATOM 941 C CA . ALA A 1 118 ? -12.344 5.261 -4.420 1.00 91.38 118 ALA A CA 1
ATOM 942 C C . ALA A 1 118 ? -11.791 4.353 -5.535 1.00 91.38 118 ALA A C 1
ATOM 944 O O . ALA A 1 118 ? -12.448 3.375 -5.877 1.00 91.38 118 ALA A O 1
ATOM 945 N N . VAL A 1 119 ? -10.595 4.636 -6.072 1.00 93.31 119 VAL A N 1
ATOM 946 C CA . VAL A 1 119 ? -9.984 3.803 -7.125 1.00 93.31 119 VAL A CA 1
ATOM 947 C C . VAL A 1 119 ? -9.232 2.592 -6.571 1.00 93.31 119 VAL A C 1
ATOM 949 O O . VAL A 1 119 ? -8.774 1.757 -7.339 1.00 93.31 119 VAL A O 1
ATOM 952 N N . MET A 1 120 ? -9.111 2.464 -5.247 1.00 94.81 120 MET A N 1
ATOM 953 C CA . MET A 1 120 ? -8.438 1.338 -4.590 1.00 94.81 120 MET A CA 1
ATOM 954 C C . MET A 1 120 ? -9.377 0.123 -4.507 1.00 94.81 120 MET A C 1
ATOM 956 O O . MET A 1 120 ? -9.828 -0.307 -3.440 1.00 94.81 120 MET A O 1
ATOM 960 N N . THR A 1 121 ? -9.742 -0.413 -5.666 1.00 95.56 121 THR A N 1
ATOM 961 C CA . THR A 1 121 ? -10.590 -1.602 -5.790 1.00 95.56 121 THR A CA 1
ATOM 962 C C . THR A 1 121 ? -9.803 -2.881 -5.507 1.00 95.56 121 THR A C 1
ATOM 964 O O . THR A 1 121 ? -8.589 -2.856 -5.302 1.00 95.56 121 THR A O 1
ATOM 967 N N . ALA A 1 122 ? -10.502 -4.019 -5.439 1.00 95.12 122 ALA A N 1
ATOM 968 C CA . ALA A 1 122 ? -9.835 -5.310 -5.260 1.00 95.12 122 ALA A CA 1
ATOM 969 C C . ALA A 1 122 ? -8.855 -5.598 -6.412 1.00 95.12 122 ALA A C 1
ATOM 971 O O . ALA A 1 122 ? -7.735 -6.031 -6.155 1.00 95.12 122 ALA A O 1
ATOM 972 N N . ASP A 1 123 ? -9.244 -5.261 -7.643 1.00 96.69 123 ASP A N 1
ATOM 973 C CA . ASP A 1 123 ? -8.442 -5.487 -8.846 1.00 96.69 123 ASP A CA 1
ATOM 974 C C . ASP A 1 123 ? -7.165 -4.636 -8.838 1.00 96.69 123 ASP A C 1
ATOM 976 O O . ASP A 1 123 ? -6.075 -5.142 -9.111 1.00 96.69 123 ASP A O 1
ATOM 980 N N . VAL A 1 124 ? -7.265 -3.361 -8.438 1.00 97.31 124 VAL A N 1
ATOM 981 C CA . VAL A 1 124 ? -6.094 -2.480 -8.287 1.00 97.31 124 VAL A CA 1
ATOM 982 C C . VAL A 1 124 ? -5.142 -3.007 -7.212 1.00 97.31 124 VAL A C 1
ATOM 984 O O . VAL A 1 124 ? -3.937 -3.089 -7.449 1.00 97.31 124 VAL A O 1
ATOM 987 N N . LEU A 1 125 ? -5.665 -3.405 -6.047 1.00 96.12 125 LEU A N 1
ATOM 988 C CA . LEU A 1 125 ? -4.854 -3.968 -4.961 1.00 96.12 125 LEU A CA 1
ATOM 989 C C . LEU A 1 125 ? -4.144 -5.257 -5.387 1.00 96.12 125 LEU A C 1
ATOM 991 O O . LEU A 1 125 ? -2.948 -5.410 -5.141 1.00 96.12 125 LEU A O 1
ATOM 995 N N . GLN A 1 126 ? -4.861 -6.162 -6.054 1.00 96.00 126 GLN A N 1
ATOM 996 C CA . GLN A 1 126 ? -4.300 -7.411 -6.557 1.00 96.00 126 GLN A CA 1
ATOM 997 C C . GLN A 1 126 ? -3.197 -7.140 -7.582 1.00 96.00 126 GLN A C 1
ATOM 999 O O . GLN A 1 126 ? -2.122 -7.735 -7.509 1.00 96.00 126 GLN A O 1
ATOM 1004 N N . ARG A 1 127 ? -3.423 -6.214 -8.519 1.00 96.44 127 ARG A N 1
ATOM 1005 C CA . ARG A 1 127 ? -2.442 -5.929 -9.568 1.00 96.44 127 ARG A CA 1
ATOM 1006 C C . ARG A 1 127 ? -1.189 -5.234 -9.033 1.00 96.44 127 ARG A C 1
ATOM 1008 O O . ARG A 1 127 ? -0.097 -5.533 -9.509 1.00 96.44 127 ARG A O 1
ATOM 1015 N N . LEU A 1 128 ? -1.316 -4.380 -8.014 1.00 96.00 128 LEU A N 1
ATOM 1016 C CA . LEU A 1 128 ? -0.165 -3.840 -7.278 1.00 96.00 128 LEU A CA 1
ATOM 1017 C C . LEU A 1 128 ? 0.653 -4.948 -6.607 1.00 96.00 128 LEU A C 1
ATOM 1019 O O . LEU A 1 128 ? 1.878 -4.916 -6.666 1.00 96.00 128 LEU A O 1
ATOM 1023 N N . CYS A 1 129 ? -0.007 -5.951 -6.019 1.00 94.38 129 CYS A N 1
ATOM 1024 C CA . CYS A 1 129 ? 0.695 -7.087 -5.423 1.00 94.38 129 CYS A CA 1
ATOM 1025 C C . CYS A 1 129 ? 1.469 -7.887 -6.476 1.00 94.38 129 CYS A C 1
ATOM 1027 O O . CYS A 1 129 ? 2.631 -8.202 -6.247 1.00 94.38 129 CYS A O 1
ATOM 1029 N N . VAL A 1 130 ? 0.877 -8.137 -7.651 1.00 94.38 130 VAL A N 1
ATOM 1030 C CA . VAL A 1 130 ? 1.579 -8.780 -8.779 1.00 94.38 130 VAL A CA 1
ATOM 1031 C C . VAL A 1 130 ? 2.835 -7.996 -9.166 1.00 94.38 130 VAL A C 1
ATOM 1033 O O . VAL A 1 130 ? 3.906 -8.583 -9.287 1.00 94.38 130 VAL A O 1
ATOM 1036 N N . LEU A 1 131 ? 2.725 -6.670 -9.302 1.00 94.38 131 LEU A N 1
ATOM 1037 C CA . LEU A 1 131 ? 3.867 -5.809 -9.610 1.00 94.38 131 LEU A CA 1
ATOM 1038 C C . LEU A 1 131 ? 4.969 -5.908 -8.553 1.00 94.38 131 LEU A C 1
ATOM 1040 O O . LEU A 1 131 ? 6.138 -6.071 -8.888 1.00 94.38 131 LEU A O 1
ATOM 1044 N N . TRP A 1 132 ? 4.613 -5.813 -7.274 1.00 92.75 132 TRP A N 1
ATOM 1045 C CA . TRP A 1 132 ? 5.598 -5.876 -6.200 1.00 92.75 132 TRP A CA 1
ATOM 1046 C C . TRP A 1 132 ? 6.269 -7.238 -6.106 1.00 92.75 132 TRP A C 1
ATOM 1048 O O . TRP A 1 132 ? 7.481 -7.273 -5.921 1.00 92.75 132 TRP A O 1
ATOM 1058 N N . SER A 1 133 ? 5.526 -8.326 -6.312 1.00 89.75 133 SER A N 1
ATOM 1059 C CA . SER A 1 133 ? 6.087 -9.675 -6.407 1.00 89.75 133 SER A CA 1
ATOM 1060 C C . SER A 1 133 ? 7.085 -9.804 -7.560 1.00 89.75 133 SER A C 1
ATOM 1062 O O . SER A 1 133 ? 8.130 -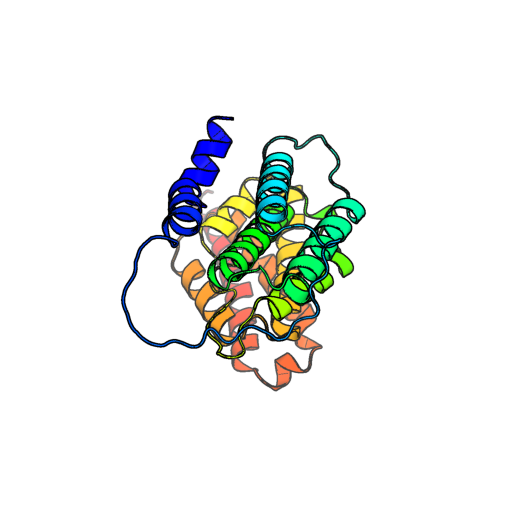10.418 -7.375 1.00 89.75 133 SER A O 1
ATOM 1064 N N . ALA A 1 134 ? 6.813 -9.190 -8.719 1.00 88.81 134 ALA A N 1
ATOM 1065 C CA . ALA A 1 134 ? 7.724 -9.212 -9.868 1.00 88.81 134 ALA A CA 1
ATOM 1066 C C . ALA A 1 134 ? 9.031 -8.434 -9.618 1.00 88.81 134 ALA A C 1
ATOM 1068 O O . ALA A 1 134 ? 10.084 -8.827 -10.116 1.00 88.81 134 ALA A O 1
ATOM 1069 N N . CYS A 1 135 ? 8.973 -7.359 -8.822 1.00 84.44 135 CYS A N 1
ATOM 1070 C CA . CYS A 1 135 ? 10.135 -6.541 -8.460 1.00 84.44 135 CYS A CA 1
ATOM 1071 C C . CYS A 1 135 ? 10.997 -7.125 -7.323 1.00 84.44 135 CYS A C 1
ATOM 1073 O O . CYS A 1 135 ? 12.044 -6.552 -7.005 1.00 84.44 135 CYS A O 1
ATOM 1075 N N . MET A 1 136 ? 10.543 -8.172 -6.622 1.00 75.00 136 MET A N 1
ATOM 1076 C CA . MET A 1 136 ? 11.260 -8.708 -5.461 1.00 75.00 136 MET A CA 1
ATOM 1077 C C . MET A 1 136 ? 12.309 -9.740 -5.894 1.00 75.00 136 MET A C 1
ATOM 1079 O O . MET A 1 136 ? 11.944 -10.770 -6.460 1.00 75.00 136 MET A O 1
ATOM 1083 N N . PRO A 1 137 ? 13.605 -9.534 -5.594 1.00 62.06 137 PRO A N 1
ATOM 1084 C CA . PRO A 1 137 ? 14.590 -10.599 -5.730 1.00 62.06 137 PRO A CA 1
ATOM 1085 C C . PRO A 1 137 ? 14.298 -11.723 -4.721 1.00 62.06 137 PRO A C 1
ATOM 1087 O O . PRO A 1 137 ? 13.804 -11.467 -3.621 1.00 62.06 137 PRO A O 1
ATOM 1090 N N . GLU A 1 138 ? 14.643 -12.966 -5.074 1.00 55.59 138 GLU A N 1
ATOM 1091 C CA . GLU A 1 138 ? 14.414 -14.167 -4.244 1.00 55.59 138 GLU A CA 1
ATOM 1092 C C . GLU A 1 138 ? 15.038 -14.063 -2.830 1.00 55.59 138 GLU A C 1
ATOM 1094 O O . GLU A 1 138 ? 14.602 -14.726 -1.882 1.00 55.59 138 GLU A O 1
ATOM 1099 N N . GLU A 1 139 ? 16.009 -13.163 -2.645 1.00 49.91 139 GLU A N 1
ATOM 1100 C CA . GLU A 1 139 ? 16.639 -12.833 -1.367 1.00 49.91 139 GLU A CA 1
ATOM 1101 C C . GLU A 1 139 ? 15.895 -11.707 -0.611 1.00 49.91 139 GLU A C 1
ATOM 1103 O O . GLU A 1 139 ? 16.331 -10.563 -0.550 1.00 49.91 139 GLU A O 1
ATOM 1108 N N . LYS A 1 140 ? 14.735 -12.073 -0.049 1.00 49.72 140 LYS A N 1
ATOM 1109 C CA . LYS A 1 140 ? 14.052 -11.676 1.216 1.00 49.72 140 LYS A CA 1
ATOM 1110 C C . LYS A 1 140 ? 14.104 -10.258 1.838 1.00 49.72 140 LYS A C 1
ATOM 1112 O O . LYS A 1 140 ? 13.367 -10.055 2.802 1.00 49.72 140 LYS A O 1
ATOM 1117 N N . ASP A 1 141 ? 14.839 -9.276 1.326 1.00 51.94 141 ASP A N 1
ATOM 1118 C CA . ASP A 1 141 ? 15.006 -7.959 1.979 1.00 51.94 141 ASP A CA 1
ATOM 1119 C C . ASP A 1 141 ? 14.268 -6.794 1.285 1.00 51.94 141 ASP A C 1
ATOM 1121 O O . ASP A 1 141 ? 14.473 -5.625 1.615 1.00 51.94 141 ASP A O 1
ATOM 1125 N N . CYS A 1 142 ? 13.346 -7.072 0.359 1.00 51.94 142 CYS A N 1
ATOM 1126 C CA . CYS A 1 142 ? 12.466 -6.045 -0.217 1.00 51.94 142 CYS A CA 1
ATOM 1127 C C . CYS A 1 142 ? 11.170 -5.875 0.581 1.00 51.94 142 CYS A C 1
ATOM 1129 O O . CYS A 1 142 ? 10.079 -5.843 0.043 1.00 51.94 142 CYS A O 1
ATOM 1131 N N . SER A 1 143 ? 11.251 -5.737 1.891 1.00 60.31 143 SER A N 1
ATOM 1132 C CA . SER A 1 143 ? 10.060 -5.600 2.723 1.00 60.31 143 SER A CA 1
ATOM 1133 C C . SER A 1 143 ? 9.279 -4.312 2.418 1.00 60.31 143 SER A C 1
ATOM 1135 O O . SER A 1 143 ? 9.833 -3.222 2.245 1.00 60.31 143 SER A O 1
ATOM 1137 N N . LEU A 1 144 ? 7.948 -4.403 2.422 1.00 78.88 144 LEU A N 1
ATOM 1138 C CA . LEU A 1 144 ? 7.034 -3.255 2.506 1.00 78.88 144 LEU A CA 1
ATOM 1139 C C . LEU A 1 144 ? 7.090 -2.613 3.912 1.00 78.88 144 LEU A C 1
ATOM 1141 O O . LEU A 1 144 ? 6.078 -2.321 4.549 1.00 78.88 144 LEU A O 1
ATOM 1145 N N . GLU A 1 145 ? 8.308 -2.397 4.416 1.00 68.50 145 GLU A N 1
ATOM 1146 C CA . GLU A 1 145 ? 8.671 -2.034 5.791 1.00 68.50 145 GLU A CA 1
ATOM 1147 C C . GLU A 1 145 ? 8.188 -0.649 6.227 1.00 68.50 145 GLU A C 1
ATOM 1149 O O . GLU A 1 145 ? 8.330 -0.275 7.390 1.00 68.50 145 GLU A O 1
ATOM 1154 N N . ARG A 1 146 ? 7.654 0.142 5.294 1.00 74.25 146 ARG A N 1
ATOM 1155 C CA . ARG A 1 146 ? 7.280 1.541 5.532 1.00 74.25 146 ARG A CA 1
ATOM 1156 C C . ARG A 1 146 ? 5.888 1.905 5.042 1.00 74.25 146 ARG A C 1
ATOM 1158 O O . ARG A 1 146 ? 5.582 3.096 5.000 1.00 74.25 146 ARG A O 1
ATOM 1165 N N . VAL A 1 147 ? 5.051 0.923 4.699 1.00 85.50 147 VAL A N 1
ATOM 1166 C CA . VAL A 1 147 ? 3.641 1.172 4.348 1.00 85.50 147 VAL A CA 1
ATOM 1167 C C . VAL A 1 147 ? 2.958 1.918 5.496 1.00 85.50 147 VAL A C 1
ATOM 1169 O O . VAL A 1 147 ? 2.389 2.990 5.285 1.00 85.50 147 VAL A O 1
ATOM 1172 N N . LEU A 1 148 ? 3.143 1.434 6.724 1.00 87.06 148 LEU A N 1
ATOM 1173 C CA . LEU A 1 148 ? 2.748 2.093 7.962 1.00 87.06 148 LEU A CA 1
ATOM 1174 C C . LEU A 1 148 ? 3.939 2.837 8.571 1.00 87.06 148 LEU A C 1
ATOM 1176 O O . LEU A 1 148 ? 4.732 2.306 9.344 1.00 87.06 148 LEU A O 1
ATOM 1180 N N . SER A 1 149 ? 4.054 4.114 8.223 1.00 89.25 149 SER A N 1
ATOM 1181 C CA . SER A 1 149 ? 5.031 5.035 8.802 1.00 89.25 149 SER A CA 1
ATOM 1182 C C . SER A 1 149 ? 4.339 6.304 9.283 1.00 89.25 149 SER A C 1
ATOM 1184 O O . SER A 1 149 ? 3.263 6.648 8.793 1.00 89.25 149 SER A O 1
ATOM 1186 N N . CYS A 1 150 ? 4.960 7.045 10.210 1.00 87.25 150 CYS A N 1
ATOM 1187 C CA . CYS A 1 150 ? 4.386 8.302 10.705 1.00 87.25 150 CYS A CA 1
ATOM 1188 C C . CYS A 1 150 ? 4.061 9.269 9.554 1.00 87.25 150 CYS A C 1
ATOM 1190 O O . CYS A 1 150 ? 3.025 9.925 9.562 1.00 87.25 150 CYS A O 1
ATOM 1192 N N . ARG A 1 151 ? 4.928 9.303 8.533 1.00 87.19 151 ARG A N 1
ATOM 1193 C CA . ARG A 1 151 ? 4.744 10.081 7.304 1.00 87.19 151 ARG A CA 1
ATOM 1194 C C . ARG A 1 151 ? 3.451 9.699 6.582 1.00 87.19 151 ARG A C 1
ATOM 1196 O O . ARG A 1 151 ? 2.659 10.575 6.248 1.00 87.19 151 ARG A O 1
ATOM 1203 N N . ASN A 1 152 ? 3.238 8.406 6.350 1.00 90.75 152 ASN A N 1
ATOM 1204 C CA . ASN A 1 152 ? 2.084 7.922 5.595 1.00 90.75 152 ASN A CA 1
ATOM 1205 C C . ASN A 1 152 ? 0.787 8.070 6.394 1.00 90.75 152 ASN A C 1
ATOM 1207 O O . ASN A 1 152 ? -0.220 8.485 5.833 1.00 90.75 152 ASN A O 1
ATOM 1211 N N . VAL A 1 153 ? 0.826 7.837 7.710 1.00 89.94 153 VAL A N 1
ATOM 1212 C CA . VAL A 1 153 ? -0.305 8.100 8.616 1.00 89.94 153 VAL A CA 1
ATOM 1213 C C . VAL A 1 153 ? -0.735 9.563 8.537 1.00 89.94 153 VAL A C 1
ATOM 1215 O O . VAL A 1 153 ? -1.915 9.850 8.352 1.00 89.94 153 VAL A O 1
ATOM 1218 N N . LEU A 1 154 ? 0.216 10.499 8.612 1.00 87.62 154 LEU A N 1
ATOM 1219 C C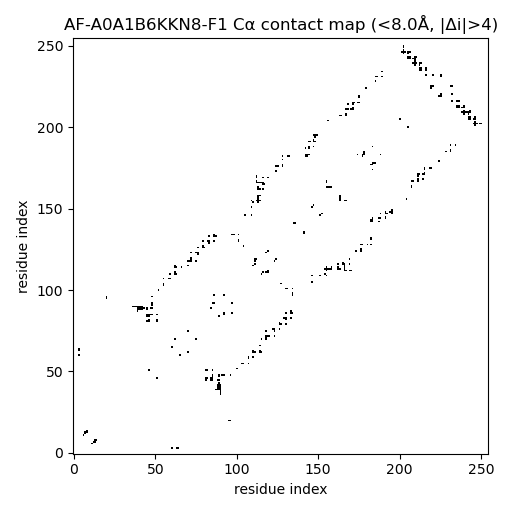A . LEU A 1 154 ? -0.091 11.923 8.480 1.00 87.62 154 LEU A CA 1
ATOM 1220 C C . LEU A 1 154 ? -0.682 12.252 7.108 1.00 87.62 154 LEU A C 1
ATOM 1222 O O . LEU A 1 154 ? -1.649 13.004 7.045 1.00 87.62 154 LEU A O 1
ATOM 1226 N N . LEU A 1 155 ? -0.148 11.677 6.029 1.00 87.06 155 LEU A N 1
ATOM 1227 C CA . LEU A 1 155 ? -0.663 11.887 4.676 1.00 87.06 155 LEU A CA 1
ATOM 1228 C C . LEU A 1 155 ? -2.123 11.422 4.530 1.00 87.06 155 LEU A C 1
ATOM 1230 O O . LEU A 1 155 ? -2.947 12.165 4.002 1.00 87.06 155 LEU A O 1
ATOM 1234 N N . LEU A 1 156 ? -2.473 10.250 5.066 1.00 88.56 156 LEU A N 1
ATOM 1235 C CA . LEU A 1 156 ? -3.846 9.718 5.047 1.00 88.56 156 LEU A CA 1
ATOM 1236 C C . LEU A 1 156 ? -4.833 10.584 5.848 1.00 88.56 156 LEU A C 1
ATOM 1238 O O . LEU A 1 156 ? -6.031 10.583 5.574 1.00 88.56 156 LEU A O 1
ATOM 1242 N N . CYS A 1 157 ? -4.332 11.343 6.823 1.00 86.19 157 CYS A N 1
ATOM 1243 C CA . CYS A 1 157 ? -5.123 12.236 7.671 1.00 86.19 157 CYS A CA 1
ATOM 1244 C C . CYS A 1 157 ? -5.200 13.683 7.153 1.00 86.19 157 CYS A C 1
ATOM 1246 O O . CYS A 1 157 ? -5.924 14.490 7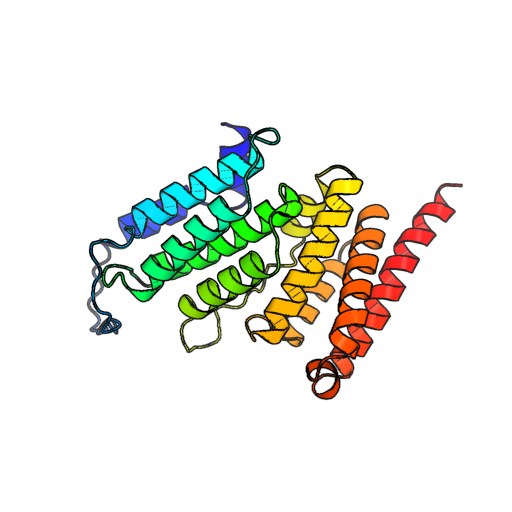.729 1.00 86.19 157 CYS A O 1
ATOM 1248 N N . GLN A 1 158 ? -4.475 14.042 6.087 1.00 81.06 158 GLN A N 1
ATOM 1249 C CA . GLN A 1 158 ? -4.500 15.401 5.514 1.00 81.06 158 GLN A CA 1
ATOM 1250 C C . GLN A 1 158 ? -5.774 15.706 4.715 1.00 81.06 158 GLN A C 1
ATOM 1252 O O . GLN A 1 158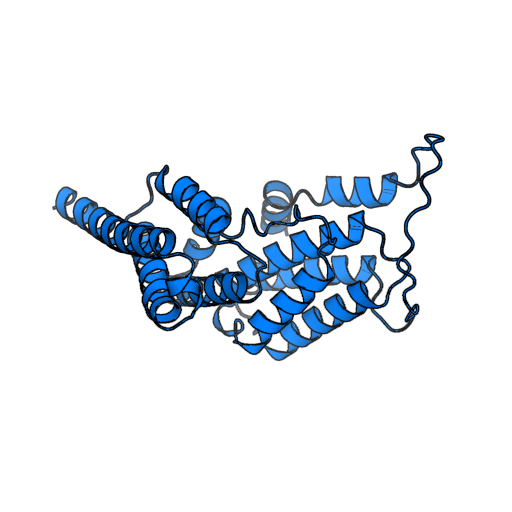 ? -6.021 16.852 4.328 1.00 81.06 158 GLN A O 1
ATOM 1257 N N . SER A 1 159 ? -6.570 14.681 4.435 1.00 75.00 159 SER A N 1
ATOM 1258 C CA . SER A 1 159 ? -7.834 14.784 3.719 1.00 75.00 159 SER A CA 1
ATOM 1259 C C . SER A 1 159 ? -9.007 15.013 4.683 1.00 75.00 159 SER A C 1
ATOM 1261 O O . SER A 1 159 ? -8.906 14.741 5.876 1.00 75.00 159 SER A O 1
ATOM 1263 N N . GLY A 1 160 ? -10.136 15.538 4.188 1.00 78.25 160 GLY A N 1
ATOM 1264 C CA . GLY A 1 160 ? -11.332 15.748 5.020 1.00 78.25 160 GLY A CA 1
ATOM 1265 C C . GLY A 1 160 ? -11.816 14.452 5.690 1.00 78.25 160 GLY A C 1
ATOM 1266 O O . GLY A 1 160 ? -11.530 13.362 5.197 1.00 78.25 160 GLY A O 1
ATOM 1267 N N . SER A 1 161 ? -12.571 14.560 6.790 1.00 80.56 161 SER A N 1
ATOM 1268 C CA . SER A 1 161 ? -12.932 13.422 7.661 1.00 80.56 161 SER A CA 1
ATOM 1269 C C . SER A 1 161 ? -13.529 12.221 6.918 1.00 80.56 161 SER A C 1
ATOM 1271 O O . SER A 1 161 ? -13.131 11.086 7.172 1.00 80.56 161 SER A O 1
ATOM 1273 N N . GLN A 1 162 ? -14.435 12.460 5.967 1.00 84.19 162 GLN A N 1
ATOM 1274 C CA . GLN A 1 162 ? -15.047 11.404 5.157 1.00 84.19 162 GLN A CA 1
ATOM 1275 C C . GLN A 1 162 ? -14.029 10.696 4.253 1.00 84.19 162 GLN A C 1
ATOM 1277 O O . GLN A 1 162 ? -14.041 9.471 4.150 1.00 84.19 162 GLN A O 1
ATOM 1282 N N . LEU A 1 163 ? -13.137 11.456 3.611 1.00 86.81 163 LEU A N 1
ATOM 1283 C CA . LEU A 1 163 ? -12.120 10.881 2.735 1.00 86.81 163 LEU A CA 1
ATOM 1284 C C . LEU A 1 163 ? -11.097 10.093 3.555 1.00 86.81 163 LEU A C 1
ATOM 1286 O O . LEU A 1 163 ? -10.763 8.981 3.175 1.00 86.81 163 LEU A O 1
ATOM 1290 N N . ALA A 1 164 ? -10.697 10.608 4.722 1.00 88.81 164 ALA A N 1
ATOM 1291 C CA . ALA A 1 164 ? -9.824 9.892 5.645 1.00 88.81 164 ALA A CA 1
ATOM 1292 C C . ALA A 1 164 ? -10.430 8.538 6.059 1.00 88.81 164 ALA A C 1
ATOM 1294 O O . ALA A 1 164 ? -9.761 7.516 5.963 1.00 88.81 164 ALA A O 1
ATOM 1295 N N . GLN A 1 165 ? -11.712 8.476 6.431 1.00 90.44 165 GLN A N 1
ATOM 1296 C CA . GLN A 1 165 ? -12.360 7.194 6.751 1.00 90.44 165 GLN A CA 1
ATOM 1297 C C . GLN A 1 165 ? -12.278 6.187 5.593 1.00 90.44 165 GLN A C 1
ATOM 1299 O O . GLN A 1 165 ? -11.955 5.018 5.812 1.00 90.44 165 GLN A O 1
ATOM 1304 N N . GLN A 1 166 ? -12.511 6.641 4.358 1.00 92.19 166 GLN A N 1
ATOM 1305 C CA . GLN A 1 166 ? -12.355 5.797 3.172 1.00 92.19 166 GLN A CA 1
ATOM 1306 C C . GLN A 1 166 ? -10.898 5.358 2.982 1.00 92.19 166 GLN A C 1
ATOM 1308 O O . GLN A 1 166 ? -10.648 4.170 2.804 1.00 92.19 166 GLN A O 1
ATOM 1313 N N . SER A 1 167 ? -9.934 6.274 3.083 1.00 93.44 167 SER A N 1
ATOM 1314 C CA . SER A 1 167 ? -8.497 5.988 2.987 1.00 93.44 167 SER A CA 1
ATOM 1315 C C . SER A 1 167 ? -8.047 4.914 3.974 1.00 93.44 167 SER A C 1
ATOM 1317 O O . SER A 1 167 ? -7.347 3.979 3.593 1.00 93.44 167 SER A O 1
ATOM 1319 N N . TRP A 1 168 ? -8.484 5.002 5.230 1.00 94.38 168 TRP A N 1
ATOM 1320 C CA . TRP A 1 168 ? -8.136 4.036 6.272 1.00 94.38 168 TRP A CA 1
ATOM 1321 C C . TRP A 1 168 ? -8.843 2.686 6.091 1.00 94.38 168 TRP A C 1
ATOM 1323 O O . TRP A 1 168 ? -8.244 1.641 6.340 1.00 94.38 168 TRP A O 1
ATOM 1333 N N . SER A 1 169 ? -10.079 2.678 5.582 1.00 93.38 169 SER A N 1
ATOM 1334 C CA . SER A 1 169 ? -10.752 1.436 5.178 1.00 93.38 169 SER A CA 1
ATOM 1335 C C . SER A 1 169 ? -10.003 0.734 4.038 1.00 93.38 169 SER A C 1
ATOM 1337 O O . SER A 1 169 ? -9.790 -0.478 4.085 1.00 93.38 169 SER A O 1
ATOM 1339 N N . GLN A 1 170 ? -9.525 1.490 3.047 1.00 94.56 170 GLN A N 1
ATOM 1340 C CA . GLN A 1 170 ? -8.727 0.935 1.954 1.00 94.56 170 GLN A CA 1
ATOM 1341 C C . GLN A 1 170 ? -7.336 0.485 2.405 1.00 94.56 170 GLN A C 1
ATOM 1343 O O . GLN A 1 170 ? -6.844 -0.539 1.936 1.00 94.56 170 GLN A O 1
ATOM 1348 N N . LEU A 1 171 ? -6.723 1.186 3.362 1.00 95.25 171 LEU A N 1
ATOM 1349 C CA . LEU A 1 171 ? -5.468 0.763 3.979 1.00 95.25 171 LEU A CA 1
ATOM 1350 C C . LEU A 1 171 ? -5.623 -0.589 4.690 1.00 95.25 171 LEU A C 1
ATOM 1352 O O . LEU A 1 171 ? -4.779 -1.460 4.508 1.00 95.25 171 LEU A O 1
ATOM 1356 N N . SER A 1 172 ? -6.710 -0.795 5.440 1.00 94.75 172 SER A N 1
ATOM 1357 C CA . SER A 1 172 ? -7.031 -2.096 6.048 1.00 94.75 172 SER A CA 1
ATOM 1358 C C . SER A 1 172 ? -7.057 -3.211 4.994 1.00 94.75 172 SER A C 1
ATOM 1360 O O . SER A 1 172 ? -6.390 -4.233 5.164 1.00 94.75 172 SER A O 1
ATOM 1362 N N . ARG A 1 173 ? -7.754 -2.988 3.871 1.00 94.50 173 ARG A N 1
ATOM 1363 C CA . ARG A 1 173 ? -7.828 -3.946 2.753 1.00 94.50 173 ARG A CA 1
ATOM 1364 C C . ARG A 1 173 ? -6.460 -4.213 2.125 1.00 94.50 173 ARG A C 1
ATOM 1366 O O . ARG A 1 173 ? -6.128 -5.372 1.892 1.00 94.50 173 ARG A O 1
ATOM 1373 N N . LEU A 1 174 ? -5.658 -3.169 1.901 1.00 95.00 174 LEU A N 1
ATOM 1374 C CA . LEU A 1 174 ? -4.289 -3.303 1.400 1.00 95.00 174 LEU A CA 1
ATOM 1375 C C . LEU A 1 174 ? -3.445 -4.169 2.339 1.00 95.00 174 LEU A C 1
ATOM 1377 O O . LEU A 1 174 ? -2.840 -5.130 1.886 1.00 95.00 174 LEU A O 1
ATOM 1381 N N . LEU A 1 175 ? -3.420 -3.868 3.640 1.00 94.00 175 LEU A N 1
ATOM 1382 C CA . LEU A 1 175 ? -2.598 -4.602 4.607 1.00 94.00 175 LEU A CA 1
ATOM 1383 C C . LEU A 1 175 ? -2.973 -6.085 4.678 1.00 94.00 175 LEU A C 1
ATOM 1385 O O . LEU A 1 175 ? -2.086 -6.931 4.762 1.00 94.00 175 LEU A O 1
ATOM 1389 N N . ILE A 1 176 ? -4.267 -6.408 4.600 1.00 92.31 176 ILE A N 1
ATOM 1390 C CA . ILE A 1 176 ? -4.730 -7.798 4.505 1.00 92.31 176 ILE A CA 1
ATOM 1391 C C . ILE A 1 176 ? -4.215 -8.448 3.220 1.00 92.31 176 ILE A C 1
ATOM 1393 O O . ILE A 1 176 ? -3.690 -9.557 3.279 1.00 92.31 176 ILE A O 1
ATOM 1397 N N . GLN A 1 177 ? -4.345 -7.778 2.072 1.00 92.31 177 GLN A N 1
ATOM 1398 C CA . GLN A 1 177 ? -3.869 -8.326 0.802 1.00 92.31 177 GLN A CA 1
ATOM 1399 C C . GLN A 1 177 ? -2.360 -8.590 0.849 1.00 92.31 177 GLN A C 1
ATOM 1401 O O . GLN A 1 177 ? -1.917 -9.672 0.485 1.00 92.31 177 GLN A O 1
ATOM 1406 N N . LEU A 1 178 ? -1.577 -7.654 1.389 1.00 92.12 178 LEU A N 1
ATOM 1407 C CA . LEU A 1 178 ? -0.130 -7.806 1.544 1.00 92.12 178 LEU A CA 1
ATOM 1408 C C . LEU A 1 178 ? 0.255 -8.997 2.429 1.00 92.12 178 LEU A C 1
ATOM 1410 O O . LEU A 1 178 ? 1.234 -9.680 2.135 1.00 92.12 178 LEU A O 1
ATOM 1414 N N . LEU A 1 179 ? -0.508 -9.249 3.498 1.00 89.88 179 LEU A N 1
ATOM 1415 C CA . LEU A 1 179 ? -0.322 -10.422 4.355 1.00 89.88 179 LEU A CA 1
ATOM 1416 C C . LEU A 1 179 ? -0.627 -11.724 3.602 1.00 89.88 179 LEU A C 1
ATOM 1418 O O . LEU A 1 179 ? 0.138 -12.679 3.709 1.00 89.88 179 LEU A O 1
ATOM 1422 N N . LYS A 1 180 ? -1.719 -11.758 2.828 1.00 89.31 180 LYS A N 1
ATOM 1423 C CA . LYS A 1 180 ? -2.144 -12.942 2.059 1.00 89.31 180 LYS A CA 1
ATOM 1424 C C . LYS A 1 180 ? -1.171 -13.302 0.940 1.00 89.31 180 LYS A C 1
ATOM 1426 O O . LYS A 1 180 ? -0.888 -14.475 0.739 1.00 89.31 180 LYS A O 1
ATOM 1431 N N . GLU A 1 181 ? -0.642 -12.296 0.253 1.00 89.00 181 GLU A N 1
ATOM 1432 C CA . GLU A 1 181 ? 0.337 -12.467 -0.829 1.00 89.00 181 GLU A CA 1
ATOM 1433 C C . GLU A 1 181 ? 1.767 -12.693 -0.302 1.00 89.00 181 GLU A C 1
ATOM 1435 O O . GLU A 1 181 ? 2.701 -12.858 -1.080 1.00 89.00 181 GLU A O 1
ATOM 1440 N N . GLY A 1 182 ? 1.976 -12.671 1.021 1.00 87.94 182 GLY A N 1
ATOM 1441 C CA . GLY A 1 182 ? 3.295 -12.854 1.635 1.00 87.94 182 GLY A CA 1
ATOM 1442 C C . GLY A 1 182 ? 4.269 -11.687 1.421 1.00 87.94 182 GLY A C 1
ATOM 1443 O O . GLY A 1 182 ? 5.432 -11.786 1.807 1.00 87.94 182 GLY A O 1
ATOM 1444 N N . LEU A 1 183 ? 3.798 -10.568 0.860 1.00 88.69 183 LEU A N 1
ATOM 1445 C CA . LEU A 1 183 ? 4.567 -9.335 0.642 1.00 88.69 183 LEU A CA 1
ATOM 1446 C C . LEU A 1 183 ? 4.835 -8.564 1.942 1.00 88.69 18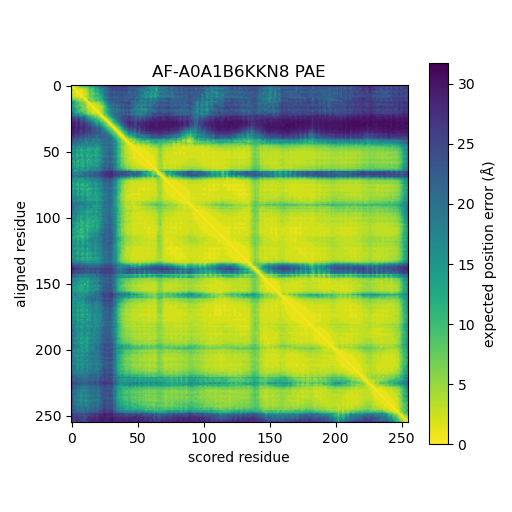3 LEU A C 1
ATOM 1448 O O . LEU A 1 183 ? 5.734 -7.722 2.016 1.00 88.69 183 LEU A O 1
ATOM 1452 N N . LEU A 1 184 ? 4.045 -8.844 2.978 1.00 89.19 184 LEU A N 1
ATOM 1453 C CA . LEU A 1 184 ? 4.251 -8.356 4.330 1.00 89.19 184 LEU A CA 1
ATOM 1454 C C . LEU A 1 184 ? 4.042 -9.504 5.314 1.00 89.19 184 LEU A C 1
ATOM 1456 O O . LEU A 1 184 ? 3.015 -10.170 5.293 1.00 89.19 184 LEU A O 1
ATOM 1460 N N . THR A 1 185 ? 4.996 -9.729 6.213 1.00 88.94 185 THR A N 1
ATOM 1461 C CA . THR A 1 185 ? 4.841 -10.739 7.270 1.00 88.94 185 THR A CA 1
ATOM 1462 C C . THR A 1 185 ? 4.138 -10.156 8.503 1.00 88.94 185 THR A C 1
ATOM 1464 O O . THR A 1 185 ? 4.301 -8.965 8.794 1.00 88.94 185 THR A O 1
ATOM 1467 N N . PRO A 1 186 ? 3.445 -10.982 9.315 1.00 89.31 186 PRO A N 1
ATOM 1468 C CA . PRO A 1 186 ? 2.858 -10.543 10.585 1.00 89.31 186 PRO A CA 1
ATOM 1469 C C . PRO A 1 186 ? 3.855 -9.817 11.497 1.00 89.31 186 PRO A C 1
ATOM 1471 O O . PRO A 1 186 ? 3.541 -8.776 12.067 1.00 89.31 186 PRO A O 1
ATOM 1474 N N . LYS A 1 187 ? 5.100 -10.310 11.565 1.00 88.56 187 LYS A N 1
ATOM 1475 C CA . LYS A 1 187 ? 6.178 -9.712 12.366 1.00 88.56 187 LYS A CA 1
ATOM 1476 C C . LYS A 1 187 ? 6.593 -8.325 11.861 1.00 88.56 187 LYS A C 1
ATOM 1478 O O . LYS A 1 187 ? 6.860 -7.437 12.668 1.00 88.56 187 LYS A O 1
ATOM 1483 N N . GLN A 1 188 ? 6.674 -8.129 10.543 1.00 89.69 188 GLN A N 1
ATOM 1484 C CA . GLN A 1 188 ? 6.994 -6.819 9.960 1.00 89.69 188 GLN A CA 1
ATOM 1485 C C . GLN A 1 188 ? 5.866 -5.818 10.197 1.00 89.69 188 GLN A C 1
ATOM 1487 O O . GLN A 1 188 ? 6.130 -4.664 10.529 1.00 89.69 188 GLN A O 1
ATOM 1492 N N . LEU A 1 189 ? 4.616 -6.258 10.056 1.00 90.50 189 LEU A N 1
ATOM 1493 C CA . LEU A 1 189 ? 3.455 -5.419 10.320 1.00 90.50 189 LEU A CA 1
ATOM 1494 C C . LEU A 1 189 ? 3.356 -5.031 11.803 1.00 90.50 189 LEU A C 1
ATOM 1496 O O . LEU A 1 189 ? 3.164 -3.859 12.119 1.00 90.50 189 LEU A O 1
ATOM 1500 N N . GLU A 1 190 ? 3.568 -5.984 12.714 1.00 89.38 190 GLU A N 1
ATOM 1501 C CA . GLU A 1 190 ? 3.662 -5.728 14.156 1.00 89.38 190 GLU A CA 1
ATOM 1502 C C . GLU A 1 190 ? 4.737 -4.680 14.466 1.00 89.38 190 GLU A C 1
ATOM 1504 O O . GLU A 1 190 ? 4.468 -3.707 15.167 1.00 89.38 190 GLU A O 1
ATOM 1509 N N . ALA A 1 191 ? 5.938 -4.820 13.895 1.00 89.31 191 ALA A N 1
ATOM 1510 C CA . ALA A 1 191 ? 7.018 -3.859 14.100 1.00 89.31 191 ALA A CA 1
ATOM 1511 C C . ALA A 1 191 ? 6.640 -2.439 13.639 1.00 89.31 191 ALA A C 1
ATOM 1513 O O . ALA A 1 191 ? 6.975 -1.465 14.320 1.00 89.31 191 ALA A O 1
ATOM 1514 N N . GLN A 1 192 ? 5.919 -2.314 12.520 1.00 90.56 192 GLN A N 1
ATOM 1515 C CA . GLN A 1 192 ? 5.434 -1.022 12.031 1.00 90.56 192 GLN A CA 1
ATOM 1516 C C . GLN A 1 192 ? 4.375 -0.415 12.964 1.00 90.56 192 GLN A C 1
ATOM 1518 O O . GLN A 1 192 ? 4.478 0.762 13.310 1.00 90.56 192 GLN A O 1
ATOM 1523 N N . PHE A 1 193 ? 3.413 -1.204 13.453 1.00 88.31 193 PHE A N 1
ATOM 1524 C CA . PHE A 1 193 ? 2.433 -0.733 14.439 1.00 88.31 193 PHE A CA 1
ATOM 1525 C C . PHE A 1 193 ? 3.087 -0.311 15.755 1.00 88.31 193 PHE A C 1
ATOM 1527 O O . PHE A 1 193 ? 2.817 0.780 16.251 1.00 88.31 193 PHE A O 1
ATOM 1534 N N . VAL A 1 194 ? 4.023 -1.104 16.281 1.00 87.31 194 VAL A N 1
ATOM 1535 C CA . VAL A 1 194 ? 4.788 -0.746 17.486 1.00 87.31 194 VAL A CA 1
ATOM 1536 C C . VAL A 1 194 ? 5.542 0.572 17.290 1.00 87.31 194 VAL A C 1
ATOM 1538 O O . VAL A 1 194 ? 5.607 1.388 18.210 1.00 87.31 194 VAL A O 1
ATOM 1541 N N . ALA A 1 195 ? 6.104 0.818 16.103 1.00 89.06 195 ALA A N 1
ATOM 1542 C CA . ALA A 1 195 ? 6.755 2.091 15.803 1.00 89.06 195 ALA A CA 1
ATOM 1543 C C . ALA A 1 195 ? 5.769 3.273 15.815 1.00 89.06 195 ALA A C 1
ATOM 1545 O O . ALA A 1 195 ? 6.143 4.360 16.261 1.00 89.06 195 ALA A O 1
ATOM 1546 N N . LEU A 1 196 ? 4.524 3.062 15.373 1.00 88.31 196 LEU A N 1
ATOM 1547 C CA . LEU A 1 196 ? 3.459 4.064 15.427 1.00 88.31 196 LEU A CA 1
ATOM 1548 C C . LEU A 1 196 ? 2.961 4.311 16.856 1.00 88.31 196 LEU A C 1
ATOM 1550 O O . LEU A 1 196 ? 2.822 5.471 17.227 1.00 88.31 196 LEU A O 1
ATOM 1554 N N . PHE A 1 197 ? 2.753 3.271 17.667 1.00 83.50 197 PHE A N 1
ATOM 1555 C CA . PHE A 1 197 ? 2.236 3.397 19.041 1.00 83.50 197 PHE A CA 1
ATOM 1556 C C . PHE A 1 197 ? 3.200 4.085 20.011 1.00 83.50 197 PHE A C 1
ATOM 1558 O O . PHE A 1 197 ? 2.794 4.562 21.061 1.00 83.50 197 PHE A O 1
ATOM 1565 N N . ARG A 1 198 ? 4.488 4.187 19.665 1.00 84.19 198 ARG A N 1
ATOM 1566 C CA . ARG A 1 198 ? 5.479 4.956 20.442 1.00 84.19 198 ARG A CA 1
ATOM 1567 C C . ARG A 1 198 ? 5.333 6.474 20.300 1.00 84.19 198 ARG A C 1
ATOM 1569 O O . ARG A 1 198 ? 6.193 7.207 20.789 1.00 84.19 198 ARG A O 1
ATOM 1576 N N . LYS A 1 199 ? 4.347 6.948 19.545 1.00 85.88 199 LYS A N 1
ATOM 1577 C CA . LYS A 1 199 ? 4.111 8.364 19.278 1.00 85.88 199 LYS A CA 1
ATOM 1578 C C . LYS A 1 199 ? 2.773 8.777 19.864 1.00 85.88 199 LYS A C 1
ATOM 1580 O O . LYS A 1 199 ? 1.804 8.033 19.758 1.00 85.88 199 LYS A O 1
ATOM 1585 N N . ASP A 1 200 ? 2.733 9.999 20.374 1.00 85.88 200 ASP A N 1
ATOM 1586 C CA . ASP A 1 200 ? 1.488 10.643 20.763 1.00 85.88 200 ASP A CA 1
ATOM 1587 C C . ASP A 1 200 ? 0.780 11.137 19.501 1.00 85.88 200 ASP A C 1
ATOM 1589 O O . ASP A 1 200 ? 1.310 11.953 18.737 1.00 85.88 200 ASP A O 1
ATOM 1593 N N . TRP A 1 201 ? -0.406 10.594 19.252 1.00 89.50 201 TRP A N 1
ATOM 1594 C CA . TRP A 1 201 ? -1.226 10.916 18.094 1.00 89.50 201 TRP A CA 1
ATOM 1595 C C . TRP A 1 201 ? -2.496 11.645 18.530 1.00 89.50 201 TRP A C 1
ATOM 1597 O O . TRP A 1 201 ? -3.052 11.312 19.574 1.00 89.50 201 TRP A O 1
ATOM 1607 N N . PRO A 1 202 ? -3.015 12.583 17.716 1.00 88.56 202 PRO A N 1
ATOM 1608 C CA . PRO A 1 202 ? -4.298 13.216 17.995 1.00 88.56 202 PRO A CA 1
ATOM 1609 C C . PRO A 1 202 ? -5.446 12.192 18.099 1.00 88.56 202 PRO A C 1
ATOM 1611 O O . PRO A 1 202 ? -5.425 11.196 17.364 1.00 88.56 202 PRO A O 1
ATOM 1614 N N . PRO A 1 203 ? -6.518 12.478 18.866 1.00 87.56 203 PRO A N 1
ATOM 1615 C CA . PRO A 1 203 ? -7.653 11.562 19.063 1.00 87.56 203 PRO A CA 1
ATOM 1616 C C . PRO A 1 203 ? -8.277 11.044 17.766 1.00 87.56 203 PRO A C 1
ATOM 1618 O O . PRO A 1 203 ? -8.650 9.875 17.653 1.00 87.56 203 PRO A O 1
ATOM 1621 N N . MET A 1 204 ? -8.341 11.906 16.747 1.00 88.12 204 MET A N 1
ATOM 1622 C CA . MET A 1 204 ? -8.832 11.540 15.418 1.00 88.12 204 MET A CA 1
ATOM 1623 C C . MET A 1 204 ? -7.985 10.432 14.781 1.00 88.12 204 MET A C 1
ATOM 1625 O O . MET A 1 204 ? -8.526 9.483 14.220 1.00 88.12 204 MET A O 1
ATOM 1629 N N . VAL A 1 205 ? -6.658 10.534 14.876 1.00 89.88 205 VAL A N 1
ATOM 1630 C CA . VAL A 1 205 ? -5.737 9.535 14.318 1.00 89.88 205 VAL A CA 1
ATOM 1631 C C . VAL A 1 205 ? -5.848 8.228 15.098 1.00 89.88 205 VAL A C 1
ATOM 1633 O O . VAL A 1 205 ? -5.905 7.169 14.479 1.00 89.88 205 VAL A O 1
ATOM 1636 N N . ASN A 1 206 ? -5.968 8.297 16.428 1.00 89.81 206 ASN A N 1
ATOM 1637 C CA . ASN A 1 206 ? -6.190 7.120 17.270 1.00 89.81 206 ASN A CA 1
ATOM 1638 C C . ASN A 1 206 ? -7.482 6.385 16.890 1.00 89.81 206 ASN A C 1
ATOM 1640 O O . ASN A 1 206 ? -7.463 5.175 16.670 1.00 89.81 206 ASN A O 1
ATOM 1644 N N . THR A 1 207 ? -8.573 7.128 16.688 1.00 90.31 207 THR A N 1
ATOM 1645 C CA . THR A 1 207 ? -9.870 6.582 16.254 1.00 90.31 207 THR A CA 1
ATOM 1646 C C . THR A 1 207 ? -9.781 5.900 14.885 1.00 90.31 207 THR A C 1
ATOM 1648 O O . THR A 1 207 ? -10.291 4.793 14.696 1.00 90.31 207 THR A O 1
ATOM 1651 N N . LEU A 1 208 ? -9.134 6.548 13.910 1.00 91.25 208 LEU A N 1
ATOM 1652 C CA . LEU A 1 208 ? -8.964 5.999 12.561 1.00 91.25 208 LEU A CA 1
ATOM 1653 C C . LEU A 1 208 ? -8.091 4.737 12.574 1.00 91.25 208 LEU A C 1
ATOM 1655 O O . LEU A 1 208 ? -8.434 3.746 11.927 1.00 91.25 208 LEU A O 1
ATOM 1659 N N . MET A 1 209 ? -7.005 4.745 13.351 1.00 91.06 209 MET A N 1
ATOM 1660 C CA . MET A 1 209 ? -6.111 3.597 13.492 1.00 91.06 209 MET A CA 1
ATOM 1661 C C . MET A 1 209 ? -6.804 2.420 14.183 1.00 91.06 209 MET A C 1
ATOM 1663 O O . MET A 1 209 ? -6.732 1.302 13.676 1.00 91.06 209 MET A O 1
ATOM 1667 N N . GLY A 1 210 ? -7.538 2.672 15.272 1.00 90.81 210 GLY A N 1
ATOM 1668 C CA . GLY A 1 210 ? -8.357 1.664 15.949 1.00 90.81 210 GLY A CA 1
ATOM 1669 C C . GLY A 1 210 ? -9.409 1.059 15.017 1.00 90.81 210 GLY A C 1
ATOM 1670 O O . GLY A 1 210 ? -9.535 -0.158 14.930 1.00 90.81 210 GLY A O 1
ATOM 1671 N N . SER A 1 211 ? -10.096 1.889 14.228 1.00 90.94 211 SER A N 1
ATOM 1672 C CA . SER A 1 211 ? -11.086 1.423 13.241 1.00 90.94 211 SER A CA 1
ATOM 1673 C C . SER A 1 211 ? -10.461 0.572 12.128 1.00 90.94 211 SER A C 1
ATOM 1675 O O . SER A 1 211 ? -11.046 -0.425 11.695 1.00 90.94 211 SER A O 1
ATOM 1677 N N . CYS A 1 212 ? -9.265 0.942 11.664 1.00 92.88 212 CYS A N 1
ATOM 1678 C CA . CYS A 1 212 ? -8.512 0.181 10.671 1.00 92.88 212 CYS A CA 1
ATOM 1679 C C . CYS A 1 212 ? -8.099 -1.192 11.211 1.00 92.88 212 CYS A C 1
ATOM 1681 O O . CYS A 1 212 ? -8.346 -2.200 10.551 1.00 92.88 212 CYS A O 1
ATOM 1683 N N . LEU A 1 213 ? -7.527 -1.240 12.418 1.00 91.81 213 LEU A N 1
ATOM 1684 C CA . LEU A 1 213 ? -7.137 -2.478 13.099 1.00 91.81 213 LEU A CA 1
ATOM 1685 C C . LEU A 1 213 ? -8.337 -3.400 13.327 1.00 91.81 213 LEU A C 1
ATOM 1687 O O . LEU A 1 213 ? -8.280 -4.579 12.982 1.00 91.81 213 LEU A O 1
ATOM 1691 N N . PHE A 1 214 ? -9.449 -2.850 13.815 1.00 90.50 214 PHE A N 1
ATOM 1692 C CA . PHE A 1 214 ? -10.696 -3.589 13.988 1.00 90.50 214 PHE A CA 1
ATOM 1693 C C . PHE A 1 214 ? -11.194 -4.194 12.667 1.00 90.50 214 PHE A C 1
ATOM 1695 O O . PHE A 1 214 ? -11.498 -5.383 12.589 1.00 90.50 214 PHE A O 1
ATOM 1702 N N . SER A 1 215 ? -11.208 -3.397 11.595 1.00 91.25 215 SER A N 1
ATOM 1703 C CA . SER A 1 215 ? -11.624 -3.859 10.263 1.00 91.25 215 SER A CA 1
ATOM 1704 C C . SER A 1 215 ? -10.708 -4.954 9.711 1.00 91.25 215 SER A C 1
ATOM 1706 O O . SER A 1 215 ? -11.168 -5.837 8.984 1.00 91.25 215 SER A O 1
ATOM 1708 N N . MET A 1 216 ? -9.413 -4.908 10.046 1.00 91.25 216 MET A N 1
ATOM 1709 C CA . MET A 1 216 ? -8.467 -5.971 9.707 1.00 91.25 216 MET A CA 1
ATOM 1710 C C . MET A 1 216 ? -8.760 -7.258 10.472 1.00 91.25 216 MET A C 1
ATOM 1712 O O . MET A 1 216 ? -8.812 -8.324 9.865 1.00 91.25 216 MET A O 1
ATOM 1716 N N . LEU A 1 217 ? -8.984 -7.163 11.782 1.00 89.50 217 LEU A N 1
ATOM 1717 C CA . LEU A 1 217 ? -9.291 -8.305 12.644 1.00 89.50 217 LEU A CA 1
ATOM 1718 C C . LEU A 1 217 ? -10.522 -9.075 12.180 1.00 89.50 217 LEU A C 1
ATOM 1720 O O . LEU A 1 217 ? -10.460 -10.295 12.054 1.00 89.50 217 LEU A O 1
ATOM 1724 N N . GLU A 1 218 ? -11.615 -8.373 11.882 1.00 89.25 218 GLU A N 1
ATOM 1725 C CA . GLU A 1 218 ? -12.865 -9.001 11.436 1.00 89.25 218 GLU A CA 1
ATOM 1726 C C . GLU A 1 218 ? -12.679 -9.833 10.160 1.00 89.25 218 GLU A C 1
ATOM 1728 O O . GLU A 1 218 ? -13.289 -10.892 10.007 1.00 89.25 218 GLU A O 1
ATOM 1733 N N . GLN A 1 219 ? -11.789 -9.392 9.267 1.00 85.81 219 GLN A N 1
ATOM 1734 C CA . GLN A 1 219 ? -11.484 -10.093 8.020 1.00 85.81 219 GLN A CA 1
ATOM 1735 C C . GLN A 1 219 ? -10.448 -11.212 8.205 1.00 85.81 219 GLN A C 1
ATOM 1737 O O . GLN A 1 219 ? -10.576 -12.269 7.591 1.00 85.81 219 GLN A O 1
ATOM 1742 N N . ILE A 1 220 ? -9.435 -11.012 9.053 1.00 85.62 220 ILE A N 1
ATOM 1743 C CA . ILE A 1 220 ? -8.355 -11.990 9.278 1.00 85.62 220 ILE A CA 1
ATOM 1744 C C . ILE A 1 220 ? -8.814 -13.154 10.162 1.00 85.62 220 ILE A C 1
ATOM 1746 O O . ILE A 1 220 ? -8.344 -14.271 9.974 1.00 85.62 220 ILE A O 1
ATOM 1750 N N . ARG A 1 221 ? -9.761 -12.949 11.089 1.00 83.38 221 ARG A N 1
ATOM 1751 C CA . ARG A 1 221 ? -10.309 -14.023 11.946 1.00 83.38 221 ARG A CA 1
ATOM 1752 C C . ARG A 1 221 ? -10.899 -15.193 11.154 1.00 83.38 221 ARG A C 1
ATOM 1754 O O . ARG A 1 221 ? -10.952 -16.30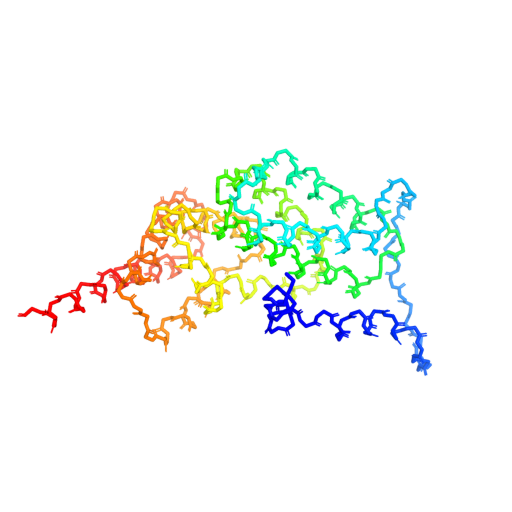8 11.661 1.00 83.38 221 ARG A O 1
ATOM 1761 N N . GLN A 1 222 ? -11.350 -14.936 9.929 1.00 78.81 222 GLN A N 1
ATOM 1762 C CA . GLN A 1 222 ? -11.934 -15.938 9.036 1.00 78.81 222 GLN A CA 1
ATOM 1763 C C . GLN A 1 222 ? -10.888 -16.602 8.121 1.00 78.81 222 GLN A C 1
ATOM 1765 O O . GLN A 1 222 ? -11.229 -17.491 7.344 1.00 78.81 222 GLN A O 1
ATOM 1770 N N . ASP A 1 223 ? -9.626 -16.176 8.197 1.00 82.56 223 ASP A N 1
ATOM 1771 C CA . ASP A 1 223 ? -8.546 -16.572 7.298 1.00 82.56 223 ASP A CA 1
ATOM 1772 C C . ASP A 1 223 ? -7.574 -17.567 7.976 1.00 82.56 223 ASP A C 1
ATOM 1774 O O . ASP A 1 223 ? -7.284 -17.424 9.171 1.00 82.56 223 ASP A O 1
ATOM 1778 N N . PRO A 1 224 ? -7.025 -18.565 7.249 1.00 79.38 224 PRO A N 1
ATOM 1779 C CA . PRO A 1 224 ? -6.011 -19.487 7.775 1.00 79.38 224 PRO A CA 1
ATOM 1780 C C . PRO A 1 224 ? -4.815 -18.806 8.453 1.00 79.38 224 PRO A C 1
ATOM 1782 O O . PRO A 1 224 ? -4.265 -19.361 9.410 1.00 79.38 224 PRO A O 1
ATOM 1785 N N . LEU A 1 225 ? -4.470 -17.580 8.041 1.00 75.69 225 LEU A N 1
ATOM 1786 C CA . LEU A 1 225 ? -3.402 -16.767 8.632 1.00 75.69 225 LEU A CA 1
ATOM 1787 C C . LEU A 1 225 ? -3.564 -16.569 10.153 1.00 75.69 225 LEU A C 1
ATOM 1789 O O . LEU A 1 225 ? -2.567 -16.484 10.878 1.00 75.69 225 LEU A O 1
ATOM 1793 N N . CYS A 1 226 ? -4.808 -16.568 10.653 1.00 71.38 226 CYS A N 1
ATOM 1794 C CA . CYS A 1 226 ? -5.137 -16.508 12.079 1.00 71.38 226 CYS A CA 1
ATOM 1795 C C . CYS A 1 226 ? -4.657 -17.749 12.845 1.00 71.38 226 CYS A C 1
ATOM 1797 O O . CYS A 1 226 ? -4.151 -17.635 13.962 1.00 71.38 226 CYS A O 1
ATOM 1799 N N . SER A 1 227 ? -4.813 -18.937 12.255 1.00 72.50 227 SER A N 1
ATOM 1800 C CA . SER A 1 227 ? -4.448 -20.203 12.903 1.00 72.50 227 SER A CA 1
ATOM 1801 C C . SER A 1 227 ? -2.934 -20.367 13.042 1.00 72.50 227 SER A C 1
ATOM 1803 O O . SER A 1 227 ? -2.452 -20.903 14.039 1.00 72.50 227 SER A O 1
ATOM 1805 N N . GLU A 1 228 ? -2.182 -19.835 12.080 1.00 82.31 228 GLU A N 1
ATOM 1806 C CA . GLU A 1 228 ? -0.722 -19.895 12.062 1.00 82.31 228 GLU A CA 1
ATOM 1807 C C . GLU A 1 228 ? -0.078 -18.840 12.974 1.00 82.31 228 GLU A C 1
ATOM 1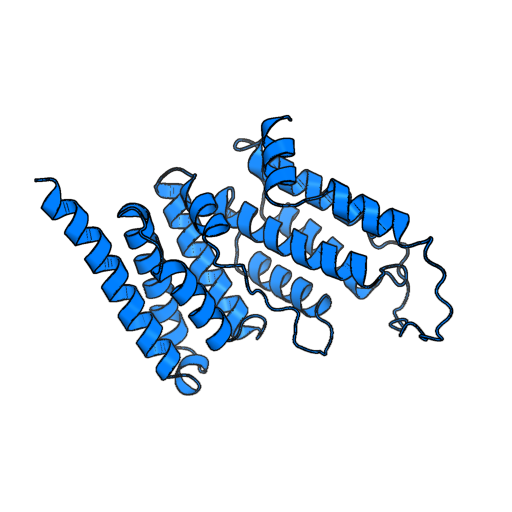809 O O . GLU A 1 228 ? 1.038 -19.034 13.456 1.00 82.31 228 GLU A O 1
ATOM 1814 N N . ASN A 1 229 ? -0.779 -17.733 13.258 1.00 85.62 229 ASN A N 1
ATOM 1815 C CA . ASN A 1 229 ? -0.225 -16.584 13.981 1.00 85.62 229 ASN A CA 1
ATOM 1816 C C . ASN A 1 229 ? -1.149 -16.058 15.105 1.00 85.62 229 ASN A C 1
ATOM 1818 O O . ASN A 1 229 ? -1.493 -14.874 15.119 1.00 85.62 229 ASN A O 1
ATOM 1822 N N . PRO A 1 230 ? -1.504 -16.870 16.120 1.00 85.69 230 PRO A N 1
ATOM 1823 C CA . PRO A 1 230 ? -2.448 -16.462 17.169 1.00 85.69 230 PRO A CA 1
ATOM 1824 C C . PRO A 1 230 ? -1.959 -15.268 18.006 1.00 85.69 230 PRO A C 1
ATOM 1826 O O . PRO A 1 230 ? -2.754 -14.438 18.438 1.00 85.69 230 PRO A O 1
ATOM 1829 N N . LYS A 1 231 ? -0.640 -15.135 18.211 1.00 87.81 231 LYS A N 1
ATOM 1830 C CA . LYS A 1 231 ? -0.052 -13.991 18.935 1.00 87.81 231 LYS A CA 1
ATOM 1831 C C . LYS A 1 231 ? -0.251 -12.668 18.200 1.00 87.81 231 LYS A C 1
ATOM 1833 O O . LYS A 1 231 ? -0.491 -11.650 18.838 1.00 87.81 231 LYS A O 1
ATOM 1838 N N . PHE A 1 232 ? -0.147 -12.697 16.875 1.00 87.25 232 PHE A N 1
ATOM 1839 C CA . PHE A 1 232 ? -0.340 -11.517 16.043 1.00 87.25 232 PHE A CA 1
ATOM 1840 C C . PHE A 1 232 ? -1.790 -11.030 16.121 1.00 87.25 232 PHE A C 1
ATOM 1842 O O . PHE A 1 232 ? -2.027 -9.838 16.290 1.00 87.25 232 PHE A O 1
ATOM 1849 N N . VAL A 1 233 ? -2.754 -11.954 16.091 1.00 88.44 233 VAL A N 1
ATOM 1850 C CA . VAL A 1 233 ? -4.182 -11.628 16.225 1.00 88.44 233 VAL A CA 1
ATOM 1851 C C . VAL A 1 233 ? -4.484 -11.005 17.588 1.00 88.44 233 VAL A C 1
ATOM 1853 O O . VAL A 1 233 ? -5.094 -9.943 17.637 1.00 88.44 233 VAL A O 1
ATOM 1856 N N . LEU A 1 234 ? -3.976 -11.587 18.679 1.00 88.56 234 LEU A N 1
ATOM 1857 C CA . LEU A 1 234 ? -4.124 -11.013 20.024 1.00 88.56 234 LEU A CA 1
ATOM 1858 C C . LEU A 1 234 ? -3.512 -9.606 20.135 1.00 88.56 234 LEU A C 1
ATOM 1860 O O . LEU A 1 234 ? -4.080 -8.735 20.788 1.00 88.56 234 LEU A O 1
ATOM 1864 N N . MET A 1 235 ? -2.360 -9.370 19.497 1.00 89.62 235 MET A N 1
ATOM 1865 C CA . MET A 1 235 ? -1.732 -8.044 19.462 1.00 89.62 235 MET A CA 1
ATOM 1866 C C . MET A 1 235 ? -2.614 -7.031 18.730 1.00 89.62 235 MET A C 1
ATOM 1868 O O . MET A 1 235 ? -2.812 -5.931 19.240 1.00 89.62 235 MET A O 1
ATOM 1872 N N . LEU A 1 236 ? -3.171 -7.404 17.574 1.00 88.06 236 LEU A N 1
ATOM 1873 C CA . LEU A 1 236 ? -4.088 -6.543 16.831 1.00 88.06 236 LEU A CA 1
ATOM 1874 C C . LEU A 1 236 ? -5.354 -6.230 17.646 1.00 88.06 236 LEU A C 1
ATOM 1876 O O . LEU A 1 236 ? -5.792 -5.082 17.634 1.00 88.06 236 LEU A O 1
ATOM 1880 N N . GLU A 1 237 ? -5.927 -7.215 18.352 1.00 89.50 237 GLU A N 1
ATOM 1881 C CA . GLU A 1 237 ? -7.101 -7.035 19.229 1.00 89.50 237 GLU A CA 1
ATOM 1882 C C . GLU A 1 237 ? -6.813 -6.015 20.325 1.00 89.50 237 GLU A C 1
ATOM 1884 O O . GLU A 1 237 ? -7.490 -4.992 20.421 1.00 89.50 237 GLU A O 1
ATOM 1889 N N . TRP A 1 238 ? -5.740 -6.247 21.080 1.00 90.25 238 TRP A N 1
ATOM 1890 C CA . TRP A 1 238 ? -5.303 -5.345 22.137 1.00 90.25 238 TRP A CA 1
ATOM 1891 C C . TRP A 1 238 ? -5.011 -3.935 21.613 1.00 90.25 238 TRP A C 1
ATOM 1893 O O . TRP A 1 238 ? -5.445 -2.946 22.200 1.00 90.25 238 TRP A O 1
ATOM 1903 N N . ALA A 1 239 ? -4.309 -3.829 20.484 1.00 87.31 239 ALA A N 1
ATOM 1904 C CA . ALA A 1 239 ? -3.985 -2.547 19.878 1.00 87.31 239 ALA A CA 1
ATOM 1905 C C . ALA A 1 239 ? -5.251 -1.809 19.432 1.00 87.31 239 ALA A C 1
ATOM 1907 O O . ALA A 1 239 ? -5.400 -0.617 19.681 1.00 87.31 239 ALA A O 1
ATOM 1908 N N . SER A 1 240 ? -6.194 -2.511 18.805 1.00 88.56 240 SER A N 1
ATOM 1909 C CA . SER A 1 240 ? -7.469 -1.930 18.393 1.00 88.56 240 SER A CA 1
ATOM 1910 C C . SER A 1 240 ? -8.249 -1.359 19.581 1.00 88.56 240 SER A C 1
ATOM 1912 O O . SER A 1 240 ? -8.836 -0.284 19.463 1.00 88.56 240 SER A O 1
ATOM 1914 N N . GLU A 1 241 ? -8.286 -2.068 20.708 1.00 88.12 241 GLU A N 1
ATOM 1915 C CA . GLU A 1 241 ? -8.965 -1.618 21.927 1.00 88.12 241 GLU A CA 1
ATOM 1916 C C . GLU A 1 241 ? -8.259 -0.405 22.538 1.00 88.12 241 GLU A C 1
ATOM 1918 O O . GLU A 1 241 ? -8.892 0.639 22.704 1.00 88.12 241 GLU A O 1
ATOM 1923 N N . MET A 1 242 ? -6.941 -0.493 22.748 1.00 88.25 242 MET A N 1
ATOM 1924 C CA . MET A 1 242 ? -6.127 0.596 23.299 1.00 88.25 242 MET A CA 1
ATOM 1925 C C . MET A 1 242 ? -6.282 1.894 22.499 1.00 88.25 242 MET A C 1
ATOM 1927 O O . MET A 1 242 ? -6.487 2.959 23.075 1.00 88.25 242 MET A O 1
ATOM 1931 N N . MET A 1 243 ? -6.202 1.834 21.168 1.00 87.44 243 MET A N 1
ATOM 1932 C CA . MET A 1 243 ? -6.289 3.039 20.335 1.00 87.44 243 MET A CA 1
ATOM 1933 C C . MET A 1 243 ? -7.666 3.710 20.436 1.00 87.44 243 MET A C 1
ATOM 1935 O O . MET A 1 243 ? -7.768 4.935 20.384 1.00 87.44 243 MET A O 1
ATOM 1939 N N . ASN A 1 244 ? -8.727 2.926 20.631 1.00 83.56 244 ASN A N 1
ATOM 1940 C CA . ASN A 1 244 ? -10.068 3.458 20.857 1.00 83.56 244 ASN A CA 1
ATOM 1941 C C . ASN A 1 244 ? -10.262 4.015 22.278 1.00 83.56 244 ASN A C 1
ATOM 1943 O O . ASN A 1 244 ? -11.121 4.875 22.463 1.00 83.56 244 ASN A O 1
ATOM 1947 N N . GLU A 1 245 ? -9.509 3.542 23.273 1.00 86.25 245 GLU A N 1
ATOM 1948 C CA . GLU A 1 245 ? -9.487 4.113 24.629 1.00 86.25 245 GLU A CA 1
ATOM 1949 C C . GLU A 1 245 ? -8.735 5.446 24.661 1.00 86.25 245 GLU A C 1
ATOM 1951 O O . GLU A 1 245 ? -9.306 6.449 25.082 1.00 86.25 245 GLU A O 1
ATOM 1956 N N . LEU A 1 246 ? -7.533 5.504 24.076 1.00 83.25 246 LEU A N 1
ATOM 1957 C CA . LEU A 1 246 ? -6.744 6.740 23.955 1.00 83.25 246 LEU A CA 1
ATOM 1958 C C . LEU A 1 246 ? -7.508 7.857 23.230 1.00 83.25 246 LEU A C 1
ATOM 1960 O O . LEU A 1 246 ? -7.348 9.035 23.532 1.00 83.25 246 LEU A O 1
ATOM 1964 N N . ALA A 1 247 ? -8.363 7.502 22.270 1.00 81.12 247 ALA A N 1
ATOM 1965 C CA . ALA A 1 247 ? -9.224 8.467 21.595 1.00 81.12 247 ALA A CA 1
ATOM 1966 C C . ALA A 1 247 ? -10.331 9.055 22.495 1.00 81.12 247 ALA A C 1
ATOM 1968 O O . ALA A 1 247 ? -10.826 10.142 22.201 1.00 81.12 247 ALA A O 1
ATOM 1969 N N . LYS A 1 248 ? -10.756 8.339 23.545 1.00 79.56 248 LYS A N 1
ATOM 1970 C CA . LYS A 1 248 ? -11.818 8.760 24.476 1.00 79.56 248 LYS A CA 1
ATOM 1971 C C . LYS A 1 248 ? -11.270 9.589 25.633 1.00 79.56 248 LYS A C 1
ATOM 1973 O O . LYS A 1 248 ? -11.918 10.561 26.015 1.00 79.56 248 LYS A O 1
ATOM 1978 N N . ASP A 1 249 ? -10.100 9.231 26.155 1.00 65.69 249 ASP A N 1
ATOM 1979 C CA . ASP A 1 249 ? -9.514 9.883 27.333 1.00 65.69 249 ASP A CA 1
ATOM 1980 C C . ASP A 1 249 ? -9.208 11.372 27.073 1.00 65.69 249 ASP A C 1
ATOM 1982 O O . ASP A 1 249 ? -9.570 12.229 27.880 1.00 65.69 249 ASP A O 1
ATOM 1986 N N . ASP A 1 250 ? -8.718 11.714 25.878 1.00 56.59 250 ASP A N 1
ATOM 1987 C CA . ASP A 1 250 ? -8.480 13.106 25.456 1.00 56.59 250 ASP A CA 1
ATOM 1988 C C . ASP A 1 250 ? -9.769 13.945 25.303 1.00 56.59 250 ASP A C 1
ATOM 1990 O O . ASP A 1 250 ? -9.728 15.179 25.324 1.00 56.59 250 ASP A O 1
ATOM 1994 N N . VAL A 1 251 ? -10.938 13.315 25.134 1.00 54.12 251 VAL A N 1
ATOM 1995 C CA . VAL A 1 251 ? -12.232 14.025 25.080 1.00 54.12 251 VAL A CA 1
ATOM 1996 C C . VAL A 1 251 ? -12.729 14.356 26.489 1.00 54.12 251 VAL A C 1
ATOM 1998 O O . VAL A 1 251 ? -13.406 15.366 26.677 1.00 54.12 251 VAL A O 1
ATOM 2001 N N . CYS A 1 252 ? -12.372 13.542 27.485 1.00 48.75 252 CYS A N 1
ATOM 2002 C CA . CYS A 1 252 ? -12.757 13.747 28.879 1.00 48.75 252 CYS A CA 1
ATOM 2003 C C . CYS A 1 252 ? -11.876 14.762 29.619 1.00 48.75 252 CYS A C 1
ATOM 2005 O O . CYS A 1 252 ? -12.379 15.405 30.534 1.00 48.75 252 CYS A O 1
ATOM 2007 N N . GLU A 1 253 ? -10.615 14.962 29.225 1.00 45.53 253 GLU A N 1
ATOM 2008 C CA . GLU A 1 253 ? -9.751 15.992 29.836 1.00 45.53 253 GLU A CA 1
ATOM 2009 C C . GLU A 1 253 ? -10.048 17.429 29.356 1.00 45.53 253 GLU A C 1
ATOM 2011 O O . GLU A 1 253 ? -9.560 18.394 29.942 1.00 45.53 253 GLU A O 1
ATOM 2016 N N . ASN A 1 254 ? -10.871 17.591 28.313 1.00 44.75 254 ASN A N 1
ATOM 2017 C CA . ASN A 1 254 ? -11.221 18.887 27.716 1.00 44.75 254 ASN A CA 1
ATOM 2018 C C . ASN A 1 254 ? -12.643 19.391 28.071 1.00 44.75 254 ASN A C 1
ATOM 2020 O O . ASN A 1 254 ? -13.141 20.316 27.420 1.00 44.75 254 ASN A O 1
ATOM 2024 N N . LEU A 1 255 ? -13.295 18.805 29.085 1.00 39.38 255 LEU A N 1
ATOM 2025 C CA . LEU A 1 255 ? -14.603 19.204 29.643 1.00 39.38 255 LEU A CA 1
ATOM 2026 C C . LEU A 1 255 ? -14.479 19.594 31.121 1.00 39.38 255 LEU A C 1
ATOM 2028 O O . LEU A 1 255 ? -15.211 20.526 31.527 1.00 39.38 255 LEU A O 1
#

Radius of gyration: 19.84 Å; Cα contacts (8 Å, |Δi|>4): 244; chains: 1; bounding box: 52×45×57 Å

Sequence (255 aa):
QDRVVNWLNSHINLSEIFTKIFKGGDTKTNGDQTADTKDVEHKESAMSPPDLLIELQEKLCQCIENRDLSINEQQVLEFINSAVETVEHRSDLIPHAEQTIYRFTVDYCIVLLAHCPAVMTADVLQRLCVLWSACMPEEKDCSLERVLSCRNVLLLCQSGSQLAQQSWSQLSRLLIQLLKEGLLTPKQLEAQFVALFRKDWPPMVNTLMGSCLFSMLEQIRQDPLCSENPKFVLMLEWASEMMNELAKDDVCENL

Mean predicted aligned error: 10.18 Å

Foldseek 3Di:
DVVVVVVCCVPPVVVVLVCCVVCVVPDDDDDDDPPPQPPAAADPPQDELVRLVVVLSVLLCCLVPPLPDDPALVNLLVSLVSLLCNLRHHSPDDLSSLLVSLVSLLVSVLSCLQRPLVSLDPSSLVSSLSSNVSSDDPPDDSAPLVSQDPVSLVSLVVDPLVSSLSSLLSSLVNVLSCCVSVSHDLVSVLVSVVNVVVDDDALSSLLSLLVSLVSNLVVCVVPVSCVVCVVSSVSSVVSSVVSNVSSVVVVVVVD

Solvent-accessible surface area (backbone atoms only — not comparable to full-atom values): 14390 Å² total; per-residue (Å²): 106,72,69,52,53,49,47,39,55,74,75,46,58,51,70,64,48,53,50,45,68,68,50,66,78,71,72,89,67,95,66,98,66,84,71,84,66,70,92,40,72,66,42,83,87,41,58,51,71,68,55,50,56,51,50,52,50,52,53,46,48,44,56,71,74,38,85,84,62,83,80,48,47,65,63,52,46,54,50,52,49,46,51,35,44,23,72,68,22,36,59,86,60,47,73,71,56,43,52,47,51,47,54,51,52,53,51,42,51,54,48,36,32,33,66,42,35,86,45,62,40,72,66,47,51,52,50,51,50,53,38,51,58,69,55,45,65,94,77,82,76,77,60,64,73,59,71,63,33,73,68,47,56,51,49,31,59,73,36,58,73,71,55,22,54,46,14,37,52,44,47,28,54,47,55,53,50,32,44,74,72,63,56,34,50,71,69,57,52,49,52,28,50,54,62,51,68,77,49,95,66,58,43,68,56,26,40,49,50,14,51,22,39,45,59,35,47,70,59,40,71,79,34,74,68,37,79,81,36,56,68,58,53,53,49,43,53,53,49,21,52,50,26,47,47,58,29,47,54,66,59,64,77,74,111

Nearest PDB structures (foldseek):
  6vfk-assembly1_B  TM=3.207E-01  e=7.860E-01  synthetic construct
  3q0k-assembly1_B  TM=1.810E-01  e=2.916E+00  Homo sapiens
  3m3w-assembly1_B  TM=1.820E-01  e=9.911E+00  Mus musculus

Organism: NCBI:txid36148

Secondary structure (DSSP, 8-state):
-HHHHHHHHHHS-HHHHHHHHHHTTS-----------------TTSPPHHHHHHHHHHHHHHHHH-TTS---HHHHHHHHHHHHHHHHH-TT--HHHHHHHHHHHHHHHHHHHHH-GGG--HHHHHHHHHHHHHT--SSS----TTSS-HHHHHHHHSS-HHHHHHHHHHHHHHHHHHHHTTSS-HHHHHHHHHHHHTS---HHHHHHHHHHHHHHHHHHTTSHHHHH-HHHHHHHHHHHHHHHHHHHHHHHTT-

pLDDT: mean 79.75, std 17.49, range [30.61, 97.31]